Protein AF-A0A935YQ22-F1 (afdb_monomer_lite)

Sequence (287 aa):
MRRDNIDLPTLREDFLRLIIFDSVPTFSPFILELAFERAGTPIRKSYLDIPPDLRVKLREHIKARIRPLTVAAFGRSTSDAEFMIEDMTDKLFSLRNTKEIMPLIDVLRIPPDESIRLMSAWIGITYFEYEYAILQKDMKRFATWLIEFCMPREALRPVERERISSFVSELRMKMRGDWAEMVDIWKRYIESYQAYVHHDDVETFSAFLRGCNSHYWRLAEILGKLEQTLLTWKLFTRNYFNMPLPHFRLMEFYAVLKRLHLSDEDMPAISQNSFDSSLFSPSQARA

Foldseek 3Di:
DDPPPPPPVVVVLVVLLVVLVVLALDLQLLLSVLSCLLVVHDDDCVSNPDDPVRVVVLLVLVLVLCLLLQCQLPDVDDPCSVVSSVQLSVCLSNVNDLVSCVSSCVLLVHDSVCVNVLSSLVSLLSSLVVVCVVLVVLLVVVVVLCVQQLDAPDDDDPVVVVVSVVLSVVLVVLLVVLVVVLVVLVCQQVVLSCCCSPVVCSPSNSVNSVCSNVSSNSSSLSVVLSVVLSVLVCVLCVVPPSHHHHPVSSVVSSVVSCVSRPPPVPDPPPPPPPPPPPVPDPDPDDD

Secondary structure (DSSP, 8-state):
-------HHHHHHHHHHHHHHHT-S---HHHHHHHHHHTT----GGG----HHHHHHHHHHHHHHHHHHHHHHH-S--TTHHHHHHHHHHHHHH---HHHHHHHHHHTT--TTTHHHHHHHHHHHHHHHHHHHHHHHHHHHHHHHHHHS-S-SSPPPHHHHHHHHHHHHHHHHHHHHHHHHHHHHHHHHHHHHHHHHHH--HHHHHHHHHHHHHHHHHHHHHHHHHHHHHHHHHHHHTTSTT-PPPHHHHHHHHHHHHHHHS-GGG-----STT--GGGG-------

Structure (mmCIF, N/CA/C/O backbone):
data_AF-A0A935YQ22-F1
#
_entry.id   AF-A0A935YQ22-F1
#
loop_
_atom_site.group_PDB
_atom_site.id
_atom_site.type_symbol
_atom_site.label_atom_id
_atom_site.label_alt_id
_atom_site.label_comp_id
_atom_site.label_asym_id
_atom_site.label_entity_id
_atom_site.label_seq_id
_atom_site.pdbx_PDB_ins_code
_atom_site.Cartn_x
_atom_site.Cartn_y
_atom_site.Cartn_z
_atom_site.occupancy
_atom_site.B_iso_or_equiv
_atom_site.auth_seq_id
_atom_site.auth_comp_id
_atom_site.auth_asym_id
_atom_site.auth_atom_id
_atom_site.pdbx_PDB_model_num
ATOM 1 N N . MET A 1 1 ? 2.843 -48.757 2.485 1.00 47.53 1 MET A N 1
ATOM 2 C CA . MET A 1 1 ? 2.227 -47.417 2.385 1.00 47.53 1 MET A CA 1
ATOM 3 C C . MET A 1 1 ? 1.806 -46.984 3.780 1.00 47.53 1 MET A C 1
ATOM 5 O O . MET A 1 1 ? 0.811 -47.494 4.278 1.00 47.53 1 MET A O 1
ATOM 9 N N . ARG A 1 2 ? 2.596 -46.137 4.453 1.00 48.84 2 ARG A N 1
ATOM 10 C CA . ARG A 1 2 ? 2.152 -45.502 5.700 1.00 48.84 2 ARG A CA 1
ATOM 11 C C . ARG A 1 2 ? 1.071 -44.493 5.321 1.00 48.84 2 ARG A C 1
ATOM 13 O O . ARG A 1 2 ? 1.337 -43.586 4.544 1.00 48.84 2 ARG A O 1
ATOM 20 N N . ARG A 1 3 ? -0.157 -44.704 5.796 1.00 53.47 3 ARG A N 1
ATOM 21 C CA . ARG A 1 3 ? -1.126 -43.616 5.914 1.00 53.47 3 ARG A CA 1
ATOM 22 C C . ARG A 1 3 ? -0.623 -42.782 7.078 1.00 53.47 3 ARG A C 1
ATOM 24 O O . ARG A 1 3 ? -0.796 -43.186 8.225 1.00 53.47 3 ARG A O 1
ATOM 31 N N . ASP A 1 4 ? 0.097 -41.713 6.770 1.00 64.38 4 ASP A N 1
ATOM 32 C CA . ASP A 1 4 ? 0.477 -40.741 7.781 1.00 64.38 4 ASP A CA 1
ATOM 33 C C . ASP A 1 4 ? -0.818 -40.197 8.386 1.00 64.38 4 ASP A C 1
ATOM 35 O O . ASP A 1 4 ? -1.716 -39.725 7.687 1.00 64.38 4 ASP A O 1
ATOM 39 N N . ASN A 1 5 ? -0.960 -40.415 9.689 1.00 73.25 5 ASN A N 1
ATOM 40 C CA . ASN A 1 5 ? -2.116 -40.011 10.464 1.00 73.25 5 ASN A CA 1
ATOM 41 C C . ASN A 1 5 ? -2.078 -38.478 10.511 1.00 73.25 5 ASN A C 1
ATOM 43 O O . ASN A 1 5 ? -1.238 -37.913 11.207 1.00 73.25 5 ASN A O 1
ATOM 47 N N . ILE A 1 6 ? -2.896 -37.814 9.691 1.00 76.88 6 ILE A N 1
ATOM 48 C CA . ILE A 1 6 ? -2.943 -36.350 9.630 1.00 76.88 6 ILE A CA 1
ATOM 49 C C . ILE A 1 6 ? -3.362 -35.838 11.009 1.00 76.88 6 ILE A C 1
ATOM 51 O O . ILE A 1 6 ? -4.449 -36.163 11.491 1.00 76.88 6 ILE A O 1
ATOM 55 N N . ASP A 1 7 ? -2.502 -35.038 11.636 1.00 86.50 7 ASP A N 1
ATOM 56 C CA . ASP A 1 7 ? -2.792 -34.368 12.901 1.00 86.50 7 ASP A CA 1
ATOM 57 C C . ASP A 1 7 ? -3.828 -33.257 12.660 1.00 86.50 7 ASP A C 1
ATOM 59 O O . ASP A 1 7 ? -3.509 -32.135 12.260 1.00 86.50 7 ASP A O 1
ATOM 63 N N . LEU A 1 8 ? -5.106 -33.609 12.824 1.00 86.56 8 LEU A N 1
ATOM 64 C CA . LEU A 1 8 ? -6.243 -32.714 12.602 1.00 86.56 8 LEU A CA 1
ATOM 65 C C . LEU A 1 8 ? -6.164 -31.416 13.437 1.00 86.56 8 LEU A C 1
ATOM 67 O O . LEU A 1 8 ? -6.493 -30.360 12.889 1.00 86.56 8 LEU A O 1
ATOM 71 N N . PRO A 1 9 ? -5.739 -31.442 14.717 1.00 88.31 9 PRO A N 1
ATOM 72 C CA . PRO A 1 9 ? -5.398 -30.237 15.472 1.00 88.31 9 PRO A CA 1
ATOM 73 C C . PRO A 1 9 ? -4.392 -29.311 14.779 1.00 88.31 9 PRO A C 1
ATOM 75 O O . PRO A 1 9 ? -4.699 -28.133 14.594 1.00 88.31 9 PRO A O 1
ATOM 78 N N . THR A 1 10 ? -3.231 -29.820 14.349 1.00 87.69 10 THR A N 1
ATOM 79 C CA . THR A 1 10 ? -2.221 -28.996 13.654 1.00 87.69 10 THR A CA 1
ATOM 80 C C . THR A 1 10 ? -2.768 -28.432 12.347 1.00 87.69 10 THR A C 1
ATOM 82 O O . THR A 1 10 ? -2.631 -27.241 12.080 1.00 87.69 10 THR A O 1
ATOM 85 N N . LEU A 1 11 ? -3.472 -29.258 11.569 1.00 90.62 11 LEU A N 1
ATOM 86 C CA . LEU A 1 11 ? -4.086 -28.822 10.319 1.00 90.62 11 LEU A CA 1
ATOM 87 C C . LEU A 1 11 ? -5.091 -27.681 10.547 1.00 90.62 11 LEU A C 1
ATOM 89 O O . LEU A 1 11 ? -5.130 -26.726 9.774 1.00 90.62 11 LEU A O 1
ATOM 93 N N . ARG A 1 12 ? -5.890 -27.749 11.620 1.00 89.31 12 ARG A N 1
ATOM 94 C CA . ARG A 1 12 ? -6.823 -26.676 11.992 1.00 89.31 12 ARG A CA 1
ATOM 95 C C . ARG A 1 12 ? -6.089 -25.375 12.315 1.00 89.31 12 ARG A C 1
ATOM 97 O O . ARG A 1 12 ? -6.547 -24.320 11.884 1.00 89.31 12 ARG A O 1
ATOM 104 N N . GLU A 1 13 ? -4.984 -25.431 13.056 1.00 89.38 13 GLU A N 1
ATOM 105 C CA . GLU A 1 13 ? -4.177 -24.235 13.325 1.00 89.38 13 GLU A CA 1
ATOM 106 C C . GLU A 1 13 ? -3.620 -23.618 12.042 1.00 89.38 13 GLU A C 1
ATOM 108 O O . GLU A 1 13 ? -3.681 -22.401 11.868 1.00 89.38 13 GLU A O 1
ATOM 113 N N . ASP A 1 14 ? -3.112 -24.441 11.126 1.00 90.25 14 ASP A N 1
ATOM 114 C CA . ASP A 1 14 ? -2.561 -23.955 9.863 1.00 90.25 14 ASP A CA 1
ATOM 115 C C . ASP A 1 14 ? -3.640 -23.320 8.983 1.00 90.25 14 ASP A C 1
ATOM 117 O O . ASP A 1 14 ? -3.424 -22.238 8.436 1.00 90.25 14 ASP A O 1
ATOM 121 N N . PHE A 1 15 ? -4.838 -23.908 8.928 1.00 93.12 15 PHE A N 1
ATOM 122 C CA . PHE A 1 15 ? -5.979 -23.287 8.253 1.00 93.12 15 PHE A CA 1
ATOM 123 C C . PHE A 1 15 ? -6.354 -21.930 8.857 1.00 93.12 15 PHE A C 1
ATOM 125 O O . PHE A 1 15 ? -6.614 -20.993 8.106 1.00 93.12 15 PHE A O 1
ATOM 132 N N . LEU A 1 16 ? -6.347 -21.787 10.186 1.00 92.06 16 LEU A N 1
ATOM 133 C CA . LEU A 1 16 ? -6.614 -20.494 10.827 1.00 92.06 16 LEU A CA 1
ATOM 134 C C . LEU A 1 16 ? -5.572 -19.440 10.430 1.00 92.06 16 LEU A C 1
ATOM 136 O O . LEU A 1 16 ? -5.937 -18.306 10.129 1.00 92.06 16 LEU A O 1
ATOM 140 N N . ARG A 1 17 ? -4.288 -19.811 10.359 1.00 93.38 17 ARG A N 1
ATOM 141 C CA . ARG A 1 17 ? -3.223 -18.905 9.896 1.00 93.38 17 ARG A CA 1
ATOM 142 C C . ARG A 1 17 ? -3.420 -18.499 8.437 1.00 93.38 17 ARG A C 1
ATOM 144 O O . ARG A 1 17 ? -3.267 -17.324 8.119 1.00 93.38 17 ARG A O 1
ATOM 151 N N . LEU A 1 18 ? -3.794 -19.439 7.566 1.00 94.00 18 LEU A N 1
ATOM 152 C CA . LEU A 1 18 ? -4.090 -19.153 6.159 1.00 94.00 18 LEU A CA 1
ATOM 153 C C . LEU A 1 18 ? -5.270 -18.187 6.002 1.00 94.00 18 LEU A C 1
ATOM 155 O O . LEU A 1 18 ? -5.188 -17.281 5.183 1.00 94.00 18 LEU A O 1
ATOM 159 N N . ILE A 1 19 ? -6.314 -18.317 6.824 1.00 94.50 19 ILE A N 1
ATOM 160 C CA . ILE A 1 19 ? -7.440 -17.370 6.837 1.00 94.50 19 ILE A CA 1
ATOM 161 C C . ILE A 1 19 ? -6.974 -15.966 7.251 1.00 94.50 19 ILE A C 1
ATOM 163 O O . ILE A 1 19 ? -7.395 -14.980 6.652 1.00 94.50 19 ILE A O 1
ATOM 167 N N . ILE A 1 20 ? -6.082 -15.851 8.242 1.00 93.62 20 ILE A N 1
ATOM 168 C CA . ILE A 1 20 ? -5.521 -14.548 8.640 1.00 93.62 20 ILE A CA 1
ATOM 169 C C . ILE A 1 20 ? -4.713 -13.942 7.487 1.00 93.62 20 ILE A C 1
ATOM 171 O O . ILE A 1 20 ? -4.871 -12.759 7.189 1.00 93.62 20 ILE A O 1
ATOM 175 N N . PHE A 1 21 ? -3.887 -14.743 6.812 1.00 93.81 21 PHE A N 1
ATOM 176 C CA . PHE A 1 21 ? -3.119 -14.293 5.652 1.00 93.81 21 PHE A CA 1
ATOM 177 C C . PHE A 1 21 ? -4.009 -13.834 4.491 1.00 93.81 21 PHE A C 1
ATOM 179 O O . PHE A 1 21 ? -3.710 -12.815 3.883 1.00 93.81 21 PHE A O 1
ATOM 186 N N . ASP A 1 22 ? -5.110 -14.536 4.223 1.00 93.81 22 ASP A N 1
ATOM 187 C CA . ASP A 1 22 ? -6.084 -14.168 3.186 1.00 93.81 22 ASP A CA 1
ATOM 188 C C . ASP A 1 22 ? -6.885 -12.903 3.551 1.00 93.81 22 ASP A C 1
ATOM 190 O O . ASP A 1 22 ? -7.387 -12.195 2.684 1.00 93.81 22 ASP A O 1
ATOM 194 N N . SER A 1 23 ? -6.975 -12.568 4.843 1.00 91.12 23 SER A N 1
ATOM 195 C CA . SER A 1 23 ? -7.720 -11.396 5.321 1.00 91.12 23 SER A CA 1
ATOM 196 C C . SER A 1 23 ? -6.977 -10.063 5.193 1.00 91.12 23 SER A C 1
ATOM 198 O O . SER A 1 23 ? -7.581 -9.007 5.406 1.00 91.12 23 SER A O 1
ATOM 200 N N . VAL A 1 24 ? -5.680 -10.088 4.871 1.00 93.81 24 VAL A N 1
ATOM 201 C CA . VAL A 1 24 ? -4.850 -8.886 4.747 1.00 93.81 24 VAL A CA 1
ATOM 202 C C . VAL A 1 24 ? -4.437 -8.650 3.298 1.00 93.81 24 VAL A C 1
ATOM 204 O O . VAL A 1 24 ? -4.121 -9.593 2.578 1.00 93.81 24 VAL A O 1
ATOM 207 N N . PRO A 1 25 ? -4.358 -7.387 2.854 1.00 94.00 25 PRO A N 1
ATOM 208 C CA . PRO A 1 25 ? -4.029 -7.087 1.469 1.00 94.00 25 PRO A CA 1
ATOM 209 C C . PRO A 1 25 ? -2.516 -7.035 1.206 1.00 94.00 25 PRO A C 1
ATOM 211 O O . PRO A 1 25 ? -2.081 -6.879 0.069 1.00 94.00 25 PRO A O 1
ATOM 214 N N . THR A 1 26 ? -1.699 -7.126 2.258 1.00 92.25 26 THR A N 1
ATOM 215 C CA . THR A 1 26 ? -0.237 -7.109 2.184 1.00 92.25 26 THR A CA 1
ATOM 216 C C . THR A 1 26 ? 0.365 -7.970 3.288 1.00 92.25 26 THR A C 1
ATOM 218 O O . THR A 1 26 ? -0.181 -8.070 4.387 1.00 92.25 26 THR A O 1
ATOM 221 N N . PHE A 1 27 ? 1.543 -8.528 3.012 1.00 91.00 27 PHE A N 1
ATOM 222 C CA . PHE A 1 27 ? 2.376 -9.227 3.989 1.00 91.00 27 PHE A CA 1
ATOM 223 C C . PHE A 1 27 ? 3.362 -8.293 4.702 1.00 91.00 27 PHE A C 1
ATOM 225 O O . PHE A 1 27 ? 4.384 -8.755 5.211 1.00 91.00 27 PHE A O 1
ATOM 232 N N . SER A 1 28 ? 3.082 -6.983 4.742 1.00 89.69 28 SER A N 1
ATOM 233 C CA . SER A 1 28 ? 3.846 -6.068 5.590 1.00 89.69 28 SER A CA 1
ATOM 234 C C . SER A 1 28 ? 3.883 -6.612 7.028 1.00 89.69 28 SER A C 1
ATOM 236 O O . SER A 1 28 ? 2.822 -6.928 7.584 1.00 89.69 28 SER A O 1
ATOM 238 N N . PRO A 1 29 ? 5.072 -6.683 7.657 1.00 90.94 29 PRO A N 1
ATOM 239 C CA . PRO A 1 29 ? 5.225 -7.119 9.039 1.00 90.94 29 PRO A CA 1
ATOM 240 C C . PRO A 1 29 ? 4.245 -6.445 10.006 1.00 90.94 29 PRO A C 1
ATOM 242 O O . PRO A 1 29 ? 3.686 -7.104 10.874 1.00 90.94 29 PRO A O 1
ATOM 245 N N . PHE A 1 30 ? 3.989 -5.145 9.839 1.00 89.88 30 PHE A N 1
ATOM 246 C CA . PHE A 1 30 ? 3.123 -4.394 10.747 1.00 89.88 30 PHE A CA 1
ATOM 247 C C . PHE A 1 30 ? 1.652 -4.796 10.598 1.00 89.88 30 PHE A C 1
ATOM 249 O O . PHE A 1 30 ? 0.963 -5.044 11.584 1.00 89.88 30 PHE A O 1
ATOM 256 N N . ILE A 1 31 ? 1.175 -4.915 9.357 1.00 92.12 31 ILE A N 1
ATOM 257 C CA . ILE A 1 31 ? -0.202 -5.334 9.068 1.00 92.12 31 ILE A CA 1
ATOM 258 C C . ILE A 1 31 ? -0.442 -6.773 9.533 1.00 92.12 31 ILE A C 1
ATOM 260 O O . ILE A 1 31 ? -1.487 -7.063 10.118 1.00 92.12 31 ILE A O 1
ATOM 264 N N . LEU A 1 32 ? 0.537 -7.659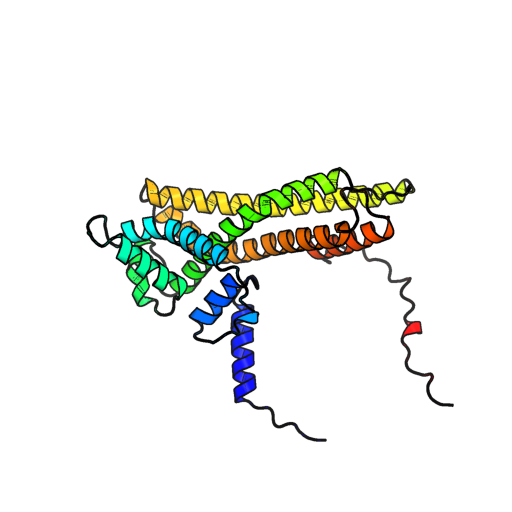 9.327 1.00 92.88 32 LEU A N 1
ATOM 265 C CA . LEU A 1 32 ? 0.475 -9.029 9.824 1.00 92.88 32 LEU A CA 1
ATOM 266 C C . LEU A 1 32 ? 0.438 -9.083 11.347 1.00 92.88 32 LEU A C 1
ATOM 268 O O . LEU A 1 32 ? -0.394 -9.794 11.900 1.00 92.88 32 LEU A O 1
ATOM 272 N N . GLU A 1 33 ? 1.288 -8.320 12.034 1.00 91.00 33 GLU A N 1
ATOM 273 C CA . GLU A 1 33 ? 1.267 -8.242 13.496 1.00 91.00 33 GLU A CA 1
ATOM 274 C C . GLU A 1 33 ? -0.128 -7.871 14.012 1.00 91.00 33 GLU A C 1
ATOM 276 O O . GLU A 1 33 ? -0.681 -8.599 14.836 1.00 91.00 33 GLU A O 1
ATOM 281 N N . LEU A 1 34 ? -0.740 -6.823 13.449 1.00 89.69 34 LEU A N 1
ATOM 282 C CA . LEU A 1 34 ? -2.092 -6.396 13.816 1.00 89.69 34 LEU A CA 1
ATOM 283 C C . LEU A 1 34 ? -3.145 -7.478 13.542 1.00 89.69 34 LEU A C 1
ATOM 285 O O . LEU A 1 34 ? -4.014 -7.725 14.376 1.00 89.69 34 LEU A O 1
ATOM 289 N N . ALA A 1 35 ? -3.093 -8.134 12.382 1.00 92.06 35 ALA A N 1
ATOM 290 C CA . ALA A 1 35 ? -4.064 -9.164 12.017 1.00 92.06 35 ALA A CA 1
ATOM 291 C C . ALA A 1 35 ? -3.983 -10.392 12.941 1.00 92.06 35 ALA A C 1
ATOM 293 O O . ALA A 1 35 ? -5.009 -10.892 13.408 1.00 92.06 35 ALA A O 1
ATOM 294 N N . PHE A 1 36 ? -2.769 -10.840 13.269 1.00 92.38 36 PHE A N 1
ATOM 295 C CA . PHE A 1 36 ? -2.547 -11.944 14.203 1.00 92.38 36 PHE A CA 1
ATOM 296 C C . PHE A 1 36 ? -2.915 -11.569 15.645 1.00 92.38 36 PHE A C 1
ATOM 298 O O . PHE A 1 36 ? -3.525 -12.375 16.354 1.00 92.38 36 PHE A O 1
ATOM 305 N N . GLU A 1 37 ? -2.616 -10.339 16.072 1.00 89.56 37 GLU A N 1
ATOM 306 C CA . GLU A 1 37 ? -2.987 -9.833 17.396 1.00 89.56 37 GLU A CA 1
ATOM 307 C C . GLU A 1 37 ? -4.508 -9.797 17.597 1.00 89.56 37 GLU A C 1
ATOM 309 O O . GLU A 1 37 ? -4.993 -10.228 18.653 1.00 89.56 37 GLU A O 1
ATOM 314 N N . ARG A 1 38 ? -5.248 -9.350 16.573 1.00 88.75 38 ARG A N 1
ATOM 315 C CA . ARG A 1 38 ? -6.721 -9.337 16.524 1.00 88.75 38 ARG A CA 1
ATOM 316 C C . ARG A 1 38 ? -7.310 -10.739 16.558 1.00 88.75 38 ARG A C 1
ATOM 318 O O . ARG A 1 38 ? -8.261 -10.990 17.290 1.00 88.75 38 ARG A O 1
ATOM 325 N N . ALA A 1 39 ? -6.712 -11.664 15.810 1.00 89.31 39 ALA A N 1
ATOM 326 C CA . ALA A 1 39 ? -7.116 -13.066 15.789 1.00 89.31 39 ALA A CA 1
ATOM 327 C C . ALA A 1 39 ? -6.722 -13.836 17.066 1.00 89.31 39 ALA A C 1
ATOM 329 O O . ALA A 1 39 ? -7.006 -15.029 17.172 1.00 89.31 39 ALA A O 1
ATOM 330 N N . GLY A 1 40 ? -6.019 -13.201 18.014 1.00 89.44 40 GLY A N 1
ATOM 331 C CA . GLY A 1 40 ? -5.534 -13.848 19.236 1.00 89.44 40 GLY A CA 1
ATOM 332 C C . GLY A 1 40 ? -4.558 -14.999 18.970 1.00 89.44 40 GLY A C 1
ATOM 333 O O . GLY A 1 40 ? -4.375 -15.862 19.826 1.00 89.44 40 GLY A O 1
ATOM 334 N N . THR A 1 41 ? -3.946 -15.032 17.783 1.00 90.50 41 THR A N 1
ATOM 335 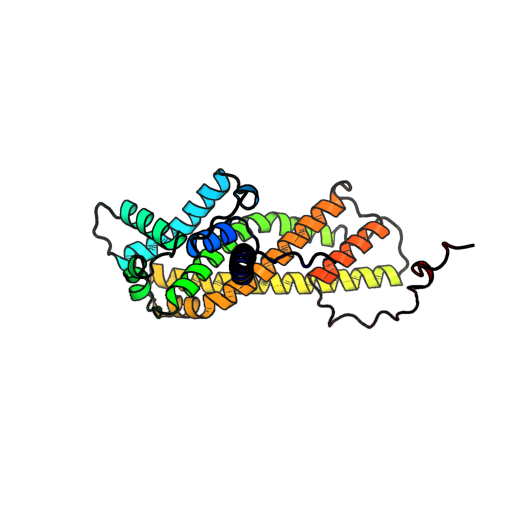C CA . THR A 1 41 ? -3.089 -16.129 17.330 1.00 90.50 41 THR A CA 1
ATOM 336 C C . THR A 1 41 ? -1.628 -15.684 17.378 1.00 90.50 41 THR A C 1
ATOM 338 O O . THR A 1 41 ? -1.290 -14.646 16.812 1.00 90.50 41 THR A O 1
ATOM 341 N N . PRO A 1 42 ? -0.719 -16.436 18.022 1.00 88.06 42 PRO A N 1
ATOM 342 C CA . PRO A 1 42 ? 0.687 -16.061 18.060 1.00 88.06 42 PRO A CA 1
ATOM 343 C C . PRO A 1 42 ? 1.344 -16.250 16.685 1.00 88.06 42 PRO A C 1
ATOM 345 O O . PRO A 1 42 ? 1.197 -17.292 16.044 1.00 88.06 42 PRO A O 1
ATOM 348 N N . ILE A 1 43 ? 2.139 -15.265 16.270 1.00 89.81 43 ILE A N 1
ATOM 349 C CA . ILE A 1 43 ? 3.023 -15.333 15.101 1.00 89.81 43 ILE A CA 1
ATOM 350 C C . ILE A 1 43 ? 4.483 -15.296 15.555 1.00 89.81 43 ILE A C 1
ATOM 352 O O . ILE A 1 43 ? 4.840 -14.658 16.550 1.00 89.81 43 ILE A O 1
ATOM 356 N N . ARG A 1 44 ? 5.361 -16.009 14.843 1.00 87.31 44 ARG A N 1
ATOM 357 C CA . ARG A 1 44 ? 6.795 -15.976 15.146 1.00 87.31 44 ARG A CA 1
ATOM 358 C C . ARG A 1 44 ? 7.352 -14.586 14.845 1.00 87.31 44 ARG A C 1
ATOM 360 O O . ARG A 1 44 ? 7.228 -14.102 13.725 1.00 87.31 44 ARG A O 1
ATOM 367 N N . LYS A 1 45 ? 8.054 -14.000 15.820 1.00 85.50 45 LYS A N 1
ATOM 368 C CA . LYS A 1 45 ? 8.661 -12.659 15.717 1.00 85.50 45 LYS A CA 1
ATOM 369 C C . LYS A 1 45 ? 9.629 -12.501 14.541 1.00 85.50 45 LYS A C 1
ATOM 371 O O . LYS A 1 45 ? 9.800 -11.395 14.059 1.00 85.50 45 LYS A O 1
ATOM 376 N N . SER A 1 46 ? 10.218 -13.593 14.049 1.00 86.31 46 SER A N 1
ATOM 377 C CA . SER A 1 46 ? 11.077 -13.581 12.859 1.00 86.31 46 SER A CA 1
ATOM 378 C C . SER A 1 46 ? 10.359 -13.124 11.584 1.00 86.31 46 SER A C 1
ATOM 380 O O . SER A 1 46 ? 11.018 -12.653 10.669 1.00 86.31 46 SER A O 1
ATOM 382 N N . TYR A 1 47 ? 9.030 -13.268 11.509 1.00 80.62 47 TYR A N 1
ATOM 383 C CA . TYR A 1 47 ? 8.224 -12.742 10.399 1.00 80.62 47 TYR A CA 1
ATOM 384 C C . TYR A 1 47 ? 7.841 -11.268 10.587 1.00 80.62 47 TYR A C 1
ATOM 386 O O . TYR A 1 47 ? 7.322 -10.652 9.664 1.00 80.62 47 TYR A O 1
ATOM 394 N N . LEU A 1 48 ? 8.081 -10.713 11.778 1.00 85.00 48 LEU A N 1
ATOM 395 C CA . LEU A 1 48 ? 7.672 -9.372 12.183 1.00 85.00 48 LEU A CA 1
ATOM 396 C C . LEU A 1 48 ? 8.868 -8.424 12.345 1.00 85.00 48 LEU A C 1
ATOM 398 O O . LEU A 1 48 ? 8.836 -7.532 13.194 1.00 85.00 48 LEU A O 1
ATOM 402 N N . ASP A 1 49 ? 9.948 -8.652 11.594 1.00 83.81 49 ASP A N 1
ATOM 403 C CA . ASP A 1 49 ? 11.186 -7.890 11.748 1.00 83.81 49 ASP A CA 1
ATOM 404 C C . ASP A 1 49 ? 11.000 -6.444 11.257 1.00 83.81 49 ASP A C 1
ATOM 406 O O . ASP A 1 49 ? 11.168 -6.115 10.083 1.00 83.81 49 ASP A O 1
ATOM 410 N N . ILE A 1 50 ? 10.565 -5.587 12.179 1.00 80.50 50 ILE A N 1
ATOM 411 C CA . ILE A 1 50 ? 10.383 -4.150 12.003 1.00 80.50 50 ILE A CA 1
ATOM 412 C C . ILE A 1 50 ? 11.431 -3.471 12.881 1.00 80.50 50 ILE A C 1
ATOM 414 O O . ILE A 1 50 ? 11.434 -3.712 14.096 1.00 80.50 50 ILE A O 1
ATOM 418 N N . PRO A 1 51 ? 12.268 -2.578 12.325 1.00 83.12 51 PRO A N 1
ATOM 419 C CA . PRO A 1 51 ? 13.182 -1.775 13.121 1.00 83.12 51 PRO A CA 1
ATOM 420 C C . PRO A 1 51 ? 12.445 -1.085 14.288 1.00 83.12 51 PRO A C 1
ATOM 422 O O . PRO A 1 51 ? 11.391 -0.478 14.068 1.00 83.12 51 PRO A O 1
ATOM 425 N N . PRO A 1 52 ? 12.953 -1.153 15.535 1.00 82.56 52 PRO A N 1
ATOM 426 C CA . PRO A 1 52 ? 12.257 -0.585 16.691 1.00 82.56 52 PRO A CA 1
ATOM 427 C C . PRO A 1 52 ? 11.925 0.906 16.540 1.00 82.56 52 PRO A C 1
ATOM 429 O O . PRO A 1 52 ? 10.871 1.357 16.983 1.00 82.56 52 PRO A O 1
ATOM 432 N N . ASP A 1 53 ? 12.790 1.672 15.872 1.00 84.12 53 ASP A N 1
ATOM 433 C CA . ASP A 1 53 ? 12.573 3.093 15.603 1.00 84.12 53 ASP A CA 1
ATOM 434 C C . ASP A 1 53 ? 11.423 3.331 14.611 1.00 84.12 53 ASP A C 1
ATOM 436 O O . ASP A 1 53 ? 10.650 4.277 14.774 1.00 84.12 53 ASP A O 1
ATOM 440 N N . LEU A 1 54 ? 11.282 2.459 13.608 1.00 81.88 54 LEU A N 1
ATOM 441 C CA . LEU A 1 54 ? 10.182 2.487 12.649 1.00 81.88 54 LEU A CA 1
ATOM 442 C C . LEU A 1 54 ? 8.851 2.217 13.353 1.00 81.88 54 LEU A C 1
ATOM 444 O O . LEU A 1 54 ? 7.881 2.935 13.127 1.00 81.88 54 LEU A O 1
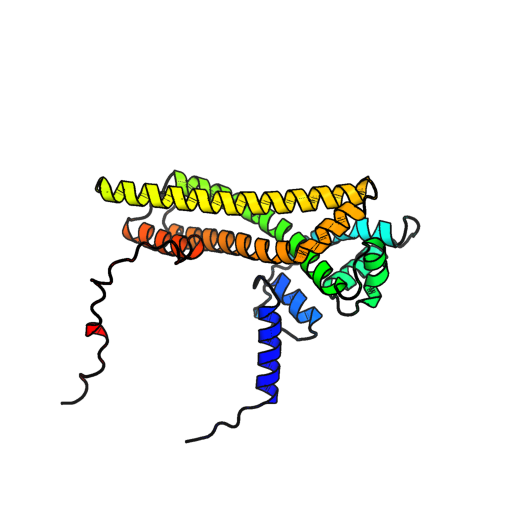ATOM 448 N N . ARG A 1 55 ? 8.827 1.245 14.272 1.00 83.56 55 ARG A N 1
ATOM 449 C CA . ARG A 1 55 ? 7.641 0.910 15.073 1.00 83.56 55 ARG A CA 1
ATOM 450 C C . ARG A 1 55 ? 7.161 2.097 15.915 1.00 83.56 55 ARG A C 1
ATOM 452 O O . ARG A 1 55 ? 5.967 2.387 15.925 1.00 83.56 55 ARG A O 1
ATOM 459 N N . VAL A 1 56 ? 8.078 2.810 16.572 1.00 87.69 56 VAL A N 1
ATOM 460 C CA . VAL A 1 56 ? 7.745 4.022 17.345 1.00 87.69 56 VAL A CA 1
ATOM 461 C C . VAL A 1 56 ? 7.182 5.113 16.432 1.00 87.69 56 VAL A C 1
ATOM 463 O O . VAL A 1 56 ? 6.117 5.653 16.714 1.00 87.69 56 VAL A O 1
ATOM 466 N N . LYS A 1 57 ? 7.842 5.399 15.301 1.00 88.69 57 LYS A N 1
ATOM 467 C CA . LYS A 1 57 ? 7.382 6.420 14.338 1.00 88.69 57 LYS A CA 1
ATOM 468 C C . LYS A 1 57 ? 5.989 6.112 13.784 1.00 88.69 57 LYS A C 1
ATOM 470 O O . LYS A 1 57 ? 5.172 7.020 13.666 1.00 88.69 57 LYS A O 1
ATOM 475 N N . LEU A 1 58 ? 5.721 4.847 13.463 1.00 85.12 58 LEU A N 1
ATOM 476 C CA . LEU A 1 58 ? 4.419 4.384 12.983 1.00 85.12 58 LEU A CA 1
ATOM 477 C C . LEU A 1 58 ? 3.324 4.580 14.027 1.00 85.12 58 LEU A C 1
ATOM 479 O O . LEU A 1 58 ? 2.257 5.109 13.716 1.00 85.12 58 LEU A O 1
ATOM 483 N N . ARG A 1 59 ? 3.602 4.191 15.275 1.00 87.06 59 ARG A N 1
ATOM 484 C CA . ARG A 1 59 ? 2.654 4.357 16.375 1.00 87.06 59 ARG A CA 1
ATOM 485 C C . ARG A 1 59 ? 2.337 5.829 16.619 1.00 87.06 59 ARG A C 1
ATOM 487 O O . ARG A 1 59 ? 1.164 6.176 16.693 1.00 87.06 59 ARG A O 1
ATOM 494 N N . GLU A 1 60 ? 3.349 6.694 16.646 1.00 90.56 60 GLU A N 1
ATOM 495 C CA . GLU A 1 60 ? 3.155 8.144 16.776 1.00 90.56 60 GLU A CA 1
ATOM 496 C C . GLU A 1 60 ? 2.358 8.735 15.605 1.00 90.56 60 GLU A C 1
ATOM 498 O O . GLU A 1 60 ? 1.477 9.571 15.809 1.00 90.56 60 GLU A O 1
ATOM 503 N N . HIS A 1 61 ? 2.609 8.268 14.378 1.00 89.81 61 HIS A N 1
ATOM 504 C CA . HIS A 1 61 ? 1.864 8.711 13.201 1.00 89.81 61 HIS A CA 1
ATOM 505 C C . HIS A 1 61 ? 0.370 8.368 13.306 1.00 89.81 61 HIS A C 1
ATOM 507 O O . HIS A 1 61 ? -0.481 9.235 13.105 1.00 89.81 61 HIS A O 1
ATOM 513 N N . ILE A 1 62 ? 0.041 7.132 13.688 1.00 86.88 62 ILE A N 1
ATOM 514 C CA . ILE A 1 62 ? -1.351 6.698 13.859 1.00 86.88 62 ILE A CA 1
ATOM 515 C C . ILE A 1 62 ? -1.994 7.402 15.064 1.00 86.88 62 ILE A C 1
ATOM 517 O O . ILE A 1 62 ? -3.115 7.899 14.959 1.00 86.88 62 ILE A O 1
ATOM 521 N N . LYS A 1 63 ? -1.274 7.543 16.184 1.00 89.88 63 LYS A N 1
ATOM 522 C CA . LYS A 1 63 ? -1.731 8.285 17.369 1.00 89.88 63 LYS A CA 1
ATOM 523 C C . LYS A 1 63 ? -2.098 9.733 17.028 1.00 89.88 63 LYS A C 1
ATOM 525 O O . LYS A 1 63 ? -3.125 10.237 17.487 1.00 89.88 63 LYS A O 1
ATOM 530 N N . ALA A 1 64 ? -1.314 10.396 16.175 1.00 90.69 64 ALA A N 1
ATOM 531 C CA . ALA A 1 64 ? -1.617 11.744 15.698 1.00 90.69 64 ALA A CA 1
ATOM 532 C C . ALA A 1 64 ? -2.934 11.820 14.899 1.00 90.69 64 ALA A C 1
ATOM 534 O O . ALA A 1 64 ? -3.622 12.840 14.966 1.00 90.69 64 ALA A O 1
ATOM 535 N N . ARG A 1 65 ? -3.315 10.746 14.189 1.00 89.56 65 ARG A N 1
ATOM 536 C CA . ARG A 1 65 ? -4.610 10.633 13.489 1.00 89.56 65 ARG A CA 1
ATOM 537 C C . ARG A 1 65 ? -5.770 10.259 14.411 1.00 89.56 65 ARG A C 1
ATOM 539 O O . ARG A 1 65 ? -6.899 10.662 14.167 1.00 89.56 65 ARG A O 1
ATOM 546 N N . ILE A 1 66 ? -5.513 9.508 15.476 1.00 87.06 66 ILE A N 1
ATOM 547 C CA . ILE A 1 66 ? -6.542 9.108 16.447 1.00 87.06 66 ILE A CA 1
ATOM 548 C C . ILE A 1 66 ? -6.915 10.275 17.364 1.00 87.06 66 ILE A C 1
ATOM 550 O O . ILE A 1 66 ? -8.088 10.460 17.679 1.00 87.06 66 ILE A O 1
ATOM 554 N N . ARG A 1 67 ? -5.934 11.094 17.763 1.00 89.38 67 ARG A N 1
ATOM 555 C CA . ARG A 1 67 ? -6.106 12.180 18.740 1.00 89.38 67 ARG A CA 1
ATOM 556 C C . ARG A 1 67 ? -7.333 13.069 18.476 1.00 89.38 67 ARG A C 1
ATOM 558 O O . ARG A 1 67 ? -8.115 13.233 19.411 1.00 89.38 67 ARG A O 1
ATOM 565 N N . PRO A 1 68 ? -7.554 13.632 17.271 1.00 87.56 68 PRO A N 1
ATOM 566 C CA . PRO A 1 68 ? -8.729 14.469 17.024 1.00 87.56 68 PRO A CA 1
ATOM 567 C C . PRO A 1 68 ? -10.051 13.710 17.164 1.00 87.56 68 PRO A C 1
ATOM 569 O O . PRO A 1 68 ? -11.013 14.272 17.681 1.00 87.56 68 PRO A O 1
ATOM 572 N N . LEU A 1 69 ? -10.080 12.430 16.780 1.00 86.19 69 LEU A N 1
ATOM 573 C CA . LEU A 1 69 ? -11.268 11.589 16.915 1.00 86.19 69 LEU A CA 1
ATOM 574 C C . LEU A 1 69 ? -11.578 11.292 18.389 1.00 86.19 69 LEU A C 1
ATOM 576 O O . LEU A 1 69 ? -12.722 11.397 18.820 1.00 86.19 69 LEU A O 1
ATOM 580 N N . THR A 1 70 ? -10.554 10.977 19.188 1.00 84.88 70 THR A N 1
ATOM 581 C CA . THR A 1 70 ? -10.709 10.741 20.632 1.00 84.88 70 THR A CA 1
ATOM 582 C C . THR A 1 70 ? -11.177 12.007 21.349 1.00 84.88 70 THR A C 1
ATOM 584 O O . THR A 1 70 ? -12.090 11.950 22.167 1.00 84.88 70 THR A O 1
ATOM 587 N N . VAL A 1 71 ? -10.607 13.171 21.022 1.00 84.94 71 VAL A N 1
ATOM 588 C CA . VAL A 1 71 ? -11.033 14.453 21.613 1.00 84.94 71 VAL A CA 1
ATOM 589 C C . VAL A 1 71 ? -12.493 14.766 21.277 1.00 84.94 71 VAL A C 1
ATOM 591 O O . VAL A 1 71 ? -13.220 15.270 22.134 1.00 84.94 71 VAL A O 1
ATOM 594 N N . ALA A 1 72 ? -12.936 14.458 20.059 1.00 81.94 72 ALA A N 1
ATOM 595 C CA . ALA A 1 72 ? -14.330 14.621 19.667 1.00 81.94 72 ALA A CA 1
ATOM 596 C C . ALA A 1 72 ? -15.261 13.624 20.381 1.00 81.94 72 ALA A C 1
ATOM 598 O O . ALA A 1 72 ? -16.345 14.011 20.809 1.00 81.94 72 ALA A O 1
ATOM 599 N N . ALA A 1 73 ? -14.827 12.374 20.574 1.00 80.12 73 ALA A N 1
ATOM 600 C CA . ALA A 1 73 ? -15.631 11.336 21.218 1.00 80.12 73 ALA A CA 1
ATOM 601 C C . ALA A 1 73 ? -15.800 11.515 22.737 1.00 80.12 73 ALA A C 1
ATOM 603 O O . ALA A 1 73 ? -16.862 11.206 23.272 1.00 80.12 73 ALA A O 1
ATOM 604 N N . PHE A 1 74 ? -14.778 12.017 23.438 1.00 76.56 74 PHE A N 1
ATOM 605 C CA . PHE A 1 74 ? -14.783 12.130 24.907 1.00 76.56 74 PHE A CA 1
ATOM 606 C C . PHE A 1 74 ? -14.917 13.571 25.430 1.00 76.56 74 PHE A C 1
ATOM 608 O O . PHE A 1 74 ? -15.069 13.779 26.634 1.00 76.56 74 PHE A O 1
ATOM 615 N N . GLY A 1 75 ? -14.914 14.571 24.543 1.00 68.25 75 GLY A N 1
ATOM 616 C CA . GLY A 1 75 ? -15.028 15.986 24.896 1.00 68.25 75 GLY A CA 1
ATOM 617 C C . GLY A 1 75 ? -13.709 16.618 25.368 1.00 68.25 75 GLY A C 1
ATOM 618 O O . GLY A 1 75 ? -12.785 15.955 25.831 1.00 68.25 75 GLY A O 1
ATOM 619 N N . ARG A 1 76 ? -13.605 17.951 25.258 1.00 60.12 76 ARG A N 1
ATOM 620 C CA . ARG A 1 76 ? -12.369 18.741 25.487 1.00 60.12 76 ARG A CA 1
ATOM 621 C C . ARG A 1 76 ? -11.948 18.898 26.966 1.00 60.12 76 ARG A C 1
ATOM 623 O O . ARG A 1 76 ? -11.084 19.721 27.258 1.00 60.12 76 ARG A O 1
ATOM 630 N N . SER A 1 77 ? -12.549 18.160 27.898 1.00 54.81 77 SER A N 1
ATOM 631 C CA . SER A 1 77 ? -12.656 18.577 29.308 1.00 54.81 77 SER A CA 1
ATOM 632 C C . SER A 1 77 ? -12.074 17.586 30.317 1.00 54.81 77 SER A C 1
ATOM 634 O O . SER A 1 77 ? -12.656 17.398 31.384 1.00 54.81 77 SER A O 1
ATOM 636 N N . THR A 1 78 ? -10.945 16.941 30.024 1.00 55.44 78 THR A N 1
ATOM 637 C CA . THR A 1 78 ? -10.291 16.068 31.010 1.00 55.44 78 THR A CA 1
ATOM 638 C C . THR A 1 78 ? -8.802 16.347 31.112 1.00 55.44 78 THR A C 1
ATOM 640 O O . THR A 1 78 ? -8.083 16.304 30.114 1.00 55.44 78 THR A O 1
ATOM 643 N N . SER A 1 79 ? -8.336 16.539 32.346 1.00 62.66 79 SER A N 1
ATOM 644 C CA . SER A 1 79 ? -6.926 16.547 32.761 1.00 62.66 79 SER A CA 1
ATOM 645 C C . SER A 1 79 ? -6.144 15.314 32.268 1.00 62.66 79 SER A C 1
ATOM 647 O O . SER A 1 79 ? -4.923 15.366 32.177 1.00 62.66 79 SER A O 1
ATOM 649 N N . ASP A 1 80 ? -6.861 14.248 31.886 1.00 75.25 80 ASP A N 1
ATOM 650 C CA . ASP A 1 80 ? -6.350 12.947 31.440 1.00 75.25 80 ASP A CA 1
ATOM 651 C C . ASP A 1 80 ? -6.465 12.707 29.920 1.00 75.25 80 ASP A C 1
ATOM 653 O O . ASP A 1 80 ? -6.412 11.566 29.463 1.00 75.25 80 ASP A O 1
ATOM 657 N N . ALA A 1 81 ? -6.625 13.755 29.101 1.00 77.44 81 ALA A N 1
ATOM 658 C CA . ALA A 1 81 ? -6.813 13.598 27.652 1.00 77.44 81 ALA A CA 1
ATOM 659 C C . ALA A 1 81 ? -5.695 12.777 26.978 1.00 77.44 81 ALA A C 1
ATOM 661 O O . ALA A 1 81 ? -5.970 11.964 26.100 1.00 77.44 81 ALA A O 1
ATOM 662 N N . GLU A 1 82 ? -4.439 12.945 27.404 1.00 83.69 82 GLU A N 1
ATOM 663 C CA . GLU A 1 82 ? -3.313 12.191 26.839 1.00 83.69 82 GLU A CA 1
ATOM 664 C C . GLU A 1 82 ? -3.363 10.703 27.204 1.00 83.69 82 GLU A C 1
ATOM 666 O O . GLU A 1 82 ? -3.107 9.857 26.349 1.00 83.69 82 GLU A O 1
ATOM 671 N N . PHE A 1 83 ? -3.749 10.382 28.443 1.00 84.94 83 PHE A N 1
ATOM 672 C CA . PHE A 1 83 ? -3.945 9.001 28.884 1.00 84.94 83 PHE A CA 1
ATOM 673 C C . PHE A 1 83 ? -5.067 8.328 28.084 1.00 84.94 83 PHE A C 1
ATOM 675 O O . PHE A 1 83 ? -4.894 7.212 27.606 1.00 84.94 83 PHE A O 1
ATOM 682 N N . MET A 1 84 ? -6.176 9.037 27.854 1.00 83.62 84 MET A N 1
ATOM 683 C CA . MET A 1 84 ? -7.297 8.535 27.050 1.00 83.62 84 MET A CA 1
ATOM 684 C C . MET A 1 84 ? -6.926 8.324 25.579 1.00 83.62 84 MET A C 1
ATOM 686 O O . MET A 1 84 ? -7.399 7.382 24.949 1.00 83.62 84 MET A O 1
ATOM 690 N N . ILE A 1 85 ? -6.076 9.184 25.011 1.00 86.31 85 ILE A N 1
ATOM 691 C CA . ILE A 1 85 ? -5.577 9.009 23.641 1.00 86.31 85 ILE A CA 1
ATOM 692 C C . ILE A 1 85 ? -4.679 7.779 23.551 1.00 86.31 85 ILE A C 1
ATOM 694 O O . ILE A 1 85 ? -4.810 7.025 22.589 1.00 86.31 85 ILE A O 1
ATOM 698 N N . GLU A 1 86 ? -3.786 7.572 24.519 1.00 87.00 86 GLU A N 1
ATOM 699 C CA . GLU A 1 86 ? -2.917 6.391 24.547 1.00 87.00 86 GLU A CA 1
ATOM 700 C C . GLU A 1 86 ? -3.741 5.106 24.685 1.00 87.00 86 GLU A C 1
ATOM 702 O O . GLU A 1 86 ? -3.618 4.208 23.856 1.00 87.00 86 GLU A O 1
ATOM 707 N N . ASP A 1 87 ? -4.662 5.071 25.649 1.00 87.75 87 ASP A N 1
ATOM 708 C CA . ASP A 1 87 ? -5.564 3.943 25.886 1.00 87.75 87 ASP A CA 1
ATOM 709 C C . ASP A 1 87 ? -6.438 3.638 24.656 1.00 87.75 87 ASP A C 1
ATOM 711 O O . ASP A 1 87 ? -6.522 2.493 24.211 1.00 87.75 87 ASP A O 1
ATOM 715 N N . MET A 1 88 ? -7.027 4.661 24.024 1.00 87.31 88 MET A N 1
ATOM 716 C CA . MET A 1 88 ? -7.794 4.481 22.787 1.00 87.31 88 MET A CA 1
ATOM 717 C C . MET A 1 88 ? -6.911 4.017 21.623 1.00 87.31 88 MET A C 1
ATOM 719 O O . MET A 1 88 ? -7.349 3.219 20.795 1.00 87.31 88 MET A O 1
ATOM 723 N N . THR A 1 89 ? -5.661 4.479 21.556 1.00 87.12 89 THR A N 1
ATOM 724 C CA . THR A 1 89 ? -4.697 4.012 20.553 1.00 87.12 89 THR A CA 1
ATOM 725 C C . THR A 1 89 ? -4.424 2.522 20.741 1.00 87.12 89 THR A C 1
ATOM 727 O O . THR A 1 89 ? -4.555 1.765 19.785 1.00 87.12 89 THR A O 1
ATOM 730 N N . ASP A 1 90 ? -4.153 2.056 21.959 1.00 87.69 90 ASP A N 1
ATOM 731 C CA . ASP A 1 90 ? -3.946 0.627 22.232 1.00 87.69 90 ASP A CA 1
ATOM 732 C C . ASP A 1 90 ? -5.169 -0.237 21.904 1.00 87.69 90 ASP A C 1
ATOM 734 O O . ASP A 1 90 ? -5.061 -1.301 21.278 1.00 87.69 90 ASP A O 1
ATOM 738 N N . LYS A 1 91 ? -6.360 0.251 22.250 1.00 89.19 91 LYS A N 1
ATOM 739 C CA . LYS A 1 91 ? -7.632 -0.406 21.920 1.00 89.19 91 LYS A CA 1
ATOM 740 C C . LYS A 1 91 ? -7.851 -0.508 20.414 1.00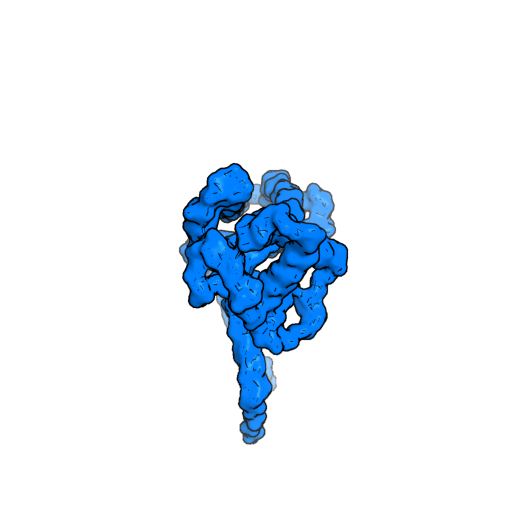 89.19 91 LYS A C 1
ATOM 742 O O . LYS A 1 91 ? -8.274 -1.553 19.921 1.00 89.19 91 LYS A O 1
ATOM 747 N N . LEU A 1 92 ? -7.517 0.545 19.671 1.00 86.38 92 LEU A N 1
ATOM 748 C CA . LEU A 1 92 ? -7.625 0.571 18.214 1.00 86.38 92 LEU A CA 1
ATOM 749 C C . LEU A 1 92 ? -6.581 -0.282 17.502 1.00 86.38 92 LEU A C 1
ATOM 751 O O . LEU A 1 92 ? -6.849 -0.770 16.411 1.00 86.38 92 LEU A O 1
ATOM 755 N N . PHE A 1 93 ? -5.402 -0.483 18.078 1.00 84.31 93 PHE A N 1
ATOM 756 C CA . PHE A 1 93 ? -4.425 -1.398 17.493 1.00 84.31 93 PHE A CA 1
ATOM 757 C C . PHE A 1 93 ? -4.868 -2.852 17.686 1.00 84.31 93 PHE A C 1
ATOM 759 O O . PHE A 1 93 ? -4.917 -3.616 16.717 1.00 84.31 93 PHE A O 1
ATOM 766 N N . SER A 1 94 ? -5.283 -3.205 18.905 1.00 82.44 94 SER A N 1
ATOM 767 C CA . SER A 1 94 ? -5.670 -4.577 19.237 1.00 82.44 94 SER A CA 1
ATOM 768 C C . SER A 1 94 ? -7.021 -5.000 18.645 1.00 82.44 94 SER A C 1
ATOM 770 O O . SER A 1 94 ? -7.163 -6.160 18.269 1.00 82.44 94 SER A O 1
ATOM 772 N N . LEU A 1 95 ? -8.014 -4.098 18.574 1.00 82.88 95 LEU A N 1
ATOM 773 C CA . LEU A 1 95 ? -9.407 -4.336 18.131 1.00 82.88 95 LEU A CA 1
ATOM 774 C C . LEU A 1 95 ? -10.035 -5.643 18.649 1.00 82.88 95 LEU A C 1
ATOM 776 O O . LEU A 1 95 ? -10.911 -6.216 18.003 1.00 82.88 95 LEU A O 1
ATOM 780 N N . ARG A 1 96 ? -9.609 -6.127 19.822 1.00 79.56 96 ARG A N 1
ATOM 781 C CA . ARG A 1 96 ? -10.087 -7.402 20.386 1.00 79.56 96 ARG A CA 1
ATOM 782 C C . ARG A 1 96 ? -11.509 -7.316 20.922 1.00 79.56 96 ARG A C 1
ATOM 784 O O . ARG A 1 96 ? -12.207 -8.324 20.984 1.00 79.56 96 ARG A O 1
ATOM 791 N N . ASN A 1 97 ? -11.925 -6.122 21.335 1.00 80.62 97 ASN A N 1
ATOM 792 C CA . ASN A 1 97 ? -13.215 -5.889 21.959 1.00 80.62 97 ASN A CA 1
ATOM 793 C C . ASN A 1 97 ? -13.866 -4.627 21.392 1.00 80.62 97 ASN A C 1
ATOM 795 O O . ASN A 1 97 ? -13.527 -3.508 21.772 1.00 80.62 97 ASN A O 1
ATOM 799 N N . THR A 1 98 ? -14.860 -4.806 20.522 1.00 80.12 98 THR A N 1
ATOM 800 C CA . THR A 1 98 ? -15.612 -3.701 19.908 1.00 80.12 98 THR A CA 1
ATOM 801 C C . THR A 1 98 ? -16.232 -2.753 20.936 1.00 80.12 98 THR A C 1
ATOM 803 O O . THR A 1 98 ? -16.360 -1.561 20.674 1.00 80.12 98 THR A O 1
ATOM 806 N N . LYS A 1 99 ? -16.581 -3.246 22.135 1.00 84.69 99 LYS A N 1
ATOM 807 C CA . LYS A 1 99 ? -17.182 -2.410 23.187 1.00 84.69 99 LYS A CA 1
ATOM 808 C C . LYS A 1 99 ? -16.245 -1.299 23.656 1.00 84.69 99 LYS A C 1
ATOM 810 O O . LYS A 1 99 ? -16.715 -0.243 24.059 1.00 84.69 99 LYS A O 1
ATOM 815 N N . GLU A 1 100 ? -14.937 -1.530 23.599 1.00 84.44 100 GLU A N 1
ATOM 816 C CA . GLU A 1 100 ? -13.929 -0.580 24.076 1.00 84.44 100 GLU A CA 1
ATOM 817 C C . GLU A 1 100 ? -13.736 0.606 23.127 1.00 84.44 100 GLU A C 1
ATOM 819 O O . GLU A 1 100 ? -13.320 1.675 23.567 1.00 84.44 100 GLU A O 1
ATOM 824 N N . ILE A 1 101 ? -14.094 0.436 21.852 1.00 87.12 101 ILE A N 1
ATOM 825 C CA . ILE A 1 101 ? -14.031 1.483 20.824 1.00 87.12 101 ILE A CA 1
ATOM 826 C C . ILE A 1 101 ? -15.410 2.064 20.489 1.00 87.12 101 ILE A C 1
ATOM 828 O O . ILE A 1 101 ? -15.510 2.941 19.635 1.00 87.12 101 ILE A O 1
ATOM 832 N N . MET A 1 102 ? -16.476 1.606 21.156 1.00 87.69 102 MET A N 1
ATOM 833 C CA . MET A 1 102 ? -17.854 2.012 20.859 1.00 87.69 102 MET A CA 1
ATOM 834 C C . MET A 1 102 ? -18.073 3.535 20.866 1.00 87.69 102 MET A C 1
ATOM 836 O O . MET A 1 102 ? -18.697 4.019 19.927 1.00 87.69 102 MET A O 1
ATOM 840 N N . PRO A 1 103 ? -17.502 4.320 21.807 1.00 87.69 103 PRO A N 1
ATOM 841 C CA . PRO A 1 103 ? -17.650 5.777 21.777 1.00 87.69 103 PRO A CA 1
ATOM 842 C C . PRO A 1 103 ? -17.188 6.400 20.454 1.00 87.69 103 PRO A C 1
ATOM 844 O O . PRO A 1 103 ? -17.803 7.332 19.945 1.00 87.69 103 PRO A O 1
ATOM 847 N N . LEU A 1 104 ? -16.124 5.853 19.862 1.00 86.75 104 LEU A N 1
ATOM 848 C CA . LEU A 1 104 ? -15.617 6.304 18.574 1.00 86.75 104 LEU A CA 1
ATOM 849 C C . LEU A 1 104 ? -16.520 5.855 17.415 1.00 86.75 104 LEU A C 1
ATOM 851 O O . LEU A 1 104 ? -16.770 6.632 16.498 1.00 86.75 104 LEU A O 1
ATOM 855 N N . ILE A 1 105 ? -17.026 4.621 17.465 1.00 90.19 105 ILE A N 1
ATOM 856 C CA . ILE A 1 105 ? -17.971 4.080 16.475 1.00 90.19 105 ILE A CA 1
ATOM 857 C C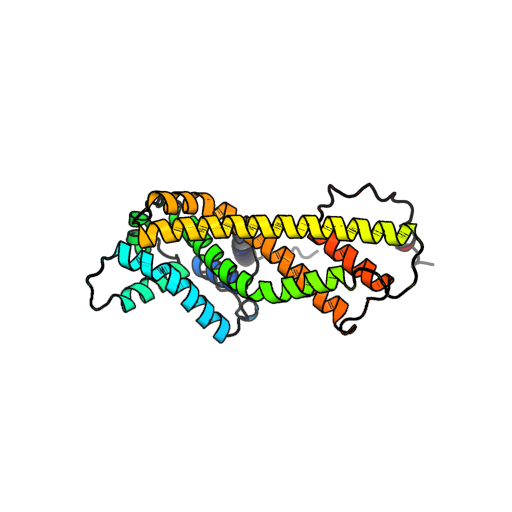 . ILE A 1 105 ? -19.256 4.911 16.427 1.00 90.19 105 ILE A C 1
ATOM 859 O O . ILE A 1 105 ? -19.723 5.240 15.334 1.00 90.19 105 ILE A O 1
ATOM 863 N N . ASP A 1 106 ? -19.771 5.309 17.590 1.00 89.62 106 ASP A N 1
ATOM 864 C CA . ASP A 1 106 ? -20.974 6.131 17.718 1.00 89.62 106 ASP A CA 1
ATOM 865 C C . ASP A 1 106 ? -20.762 7.533 17.135 1.00 89.62 106 ASP A C 1
ATOM 867 O O . ASP A 1 106 ? -21.565 7.998 16.321 1.00 89.62 106 ASP A O 1
ATOM 871 N N . VAL A 1 107 ? -19.645 8.188 17.479 1.00 88.38 107 VAL A N 1
ATOM 872 C CA . VAL A 1 107 ? -19.296 9.516 16.944 1.00 88.38 107 VAL A CA 1
ATOM 873 C C . VAL A 1 107 ? -19.120 9.486 15.430 1.00 88.38 107 VAL A C 1
ATOM 875 O O . VAL A 1 107 ? -19.593 10.384 14.737 1.00 88.38 107 VAL A O 1
ATOM 878 N N . LEU A 1 108 ? -18.497 8.434 14.900 1.00 89.44 108 LEU A N 1
ATOM 879 C CA . LEU A 1 108 ? -18.291 8.260 13.463 1.00 89.44 108 LEU A CA 1
ATOM 880 C C . LEU A 1 108 ? -19.513 7.677 12.740 1.00 89.44 108 LEU A C 1
ATOM 882 O O . LEU A 1 108 ? -19.438 7.438 11.532 1.00 89.44 108 LEU A O 1
ATOM 886 N N . ARG A 1 109 ? -20.632 7.438 13.438 1.00 91.19 109 ARG A N 1
ATOM 887 C CA . ARG A 1 109 ? -21.871 6.870 12.876 1.00 91.19 109 ARG A CA 1
ATOM 888 C C . ARG A 1 109 ? -21.617 5.597 12.053 1.00 91.19 109 ARG A C 1
ATOM 890 O O . ARG A 1 109 ? -22.198 5.406 10.979 1.00 91.19 109 ARG A O 1
ATOM 897 N N . ILE A 1 110 ? -20.706 4.752 12.532 1.00 91.44 110 ILE A N 1
ATOM 898 C CA . ILE A 1 110 ? -20.331 3.494 11.882 1.00 91.44 110 ILE A CA 1
ATOM 899 C C . ILE A 1 110 ? -21.275 2.382 12.362 1.00 91.44 110 ILE A C 1
ATOM 901 O O . ILE A 1 110 ? -21.505 2.268 13.566 1.00 91.44 110 ILE A O 1
ATOM 905 N N . PRO A 1 111 ? -21.799 1.526 11.466 1.00 90.75 111 PRO A N 1
ATOM 906 C CA . PRO A 1 111 ? -22.543 0.339 11.876 1.00 90.75 111 PRO A CA 1
ATOM 907 C C . PRO A 1 111 ? -21.690 -0.565 12.792 1.00 90.75 111 PRO A C 1
ATOM 909 O O . PRO A 1 111 ? -20.559 -0.907 12.424 1.00 90.75 111 PRO A O 1
ATOM 912 N N . PRO A 1 112 ? -22.176 -0.962 13.985 1.00 88.19 112 PRO A N 1
ATOM 913 C CA . PRO A 1 112 ? -21.372 -1.727 14.943 1.00 88.19 112 PRO A CA 1
ATOM 914 C C . PRO A 1 112 ? -20.864 -3.069 14.403 1.00 88.19 112 PRO A C 1
ATOM 916 O O . PRO A 1 112 ? -19.787 -3.517 14.793 1.00 88.19 112 PRO A O 1
ATOM 919 N N . ASP A 1 113 ? -21.603 -3.690 13.486 1.00 90.00 113 ASP A N 1
ATOM 920 C CA . ASP A 1 113 ? -21.252 -4.928 12.787 1.00 90.00 113 ASP A CA 1
ATOM 921 C C . ASP A 1 113 ? -20.092 -4.757 11.790 1.00 90.00 113 ASP A C 1
ATOM 923 O O . ASP A 1 113 ? -19.336 -5.700 11.555 1.00 90.00 113 ASP A O 1
ATOM 927 N N . GLU A 1 114 ? -19.885 -3.550 11.259 1.00 90.00 114 GLU A N 1
ATOM 928 C CA . GLU A 1 114 ? -18.788 -3.243 10.331 1.00 90.00 114 GLU A CA 1
ATOM 929 C C . GLU A 1 114 ? -17.576 -2.579 11.001 1.00 90.00 114 GLU A C 1
ATOM 931 O O . GLU A 1 114 ? -16.506 -2.477 10.395 1.00 90.00 114 GLU A O 1
ATOM 936 N N . SER A 1 115 ? -17.728 -2.152 12.256 1.00 90.12 115 SER A N 1
ATOM 937 C CA . SER A 1 115 ? -16.750 -1.377 13.029 1.00 90.12 115 SER A CA 1
ATOM 938 C C . SER A 1 115 ? -15.317 -1.912 12.947 1.00 90.12 115 SER A C 1
ATOM 940 O O . SER A 1 115 ? -14.418 -1.192 12.513 1.00 90.12 115 SER A O 1
ATOM 942 N N . ILE A 1 116 ? -15.090 -3.184 13.298 1.00 89.81 116 ILE A N 1
ATOM 943 C CA . ILE A 1 116 ? -13.755 -3.801 13.284 1.00 89.81 116 ILE A CA 1
ATOM 944 C C . ILE A 1 116 ? -13.150 -3.728 11.883 1.00 89.81 116 ILE A C 1
ATOM 946 O O . ILE A 1 116 ? -11.986 -3.356 11.738 1.00 89.81 116 ILE A O 1
ATOM 950 N N . ARG A 1 117 ? -13.933 -4.063 10.851 1.00 90.75 117 ARG A N 1
ATOM 951 C CA . ARG A 1 117 ? -13.472 -4.091 9.460 1.00 90.75 117 ARG A CA 1
ATOM 952 C C . ARG A 1 117 ? -13.074 -2.694 8.989 1.00 90.75 117 ARG A C 1
ATOM 954 O O . ARG A 1 117 ? -11.987 -2.530 8.440 1.00 90.75 117 ARG A O 1
ATOM 961 N N . LEU A 1 118 ? -13.920 -1.690 9.225 1.00 93.19 118 LEU A N 1
ATOM 962 C CA . LEU A 1 118 ? -13.666 -0.317 8.780 1.00 93.19 118 LEU A CA 1
ATOM 963 C C . LEU A 1 118 ? -12.512 0.337 9.545 1.00 93.19 118 LEU A C 1
ATOM 965 O O . LEU A 1 118 ? -11.652 0.958 8.922 1.00 93.19 118 LEU A O 1
ATOM 969 N N . MET A 1 119 ? -12.439 0.146 10.865 1.00 91.38 119 MET A N 1
ATOM 970 C CA . MET A 1 119 ?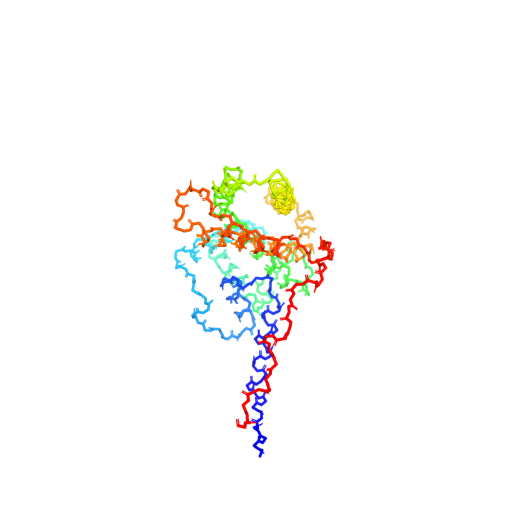 -11.339 0.678 11.678 1.00 91.38 119 MET A CA 1
ATOM 971 C C . MET A 1 119 ? -10.010 -0.001 11.341 1.00 91.38 119 MET A C 1
ATOM 973 O O . MET A 1 119 ? -8.994 0.677 11.204 1.00 91.38 119 MET A O 1
ATOM 977 N N . SER A 1 120 ? -10.019 -1.320 11.121 1.00 91.19 120 SER A N 1
ATOM 978 C CA . SER A 1 120 ? -8.839 -2.061 10.659 1.00 91.19 120 SER A CA 1
ATOM 979 C C . SER A 1 120 ? -8.329 -1.531 9.322 1.00 91.19 120 SER A C 1
ATOM 981 O O . SER A 1 120 ? -7.134 -1.264 9.189 1.00 91.19 120 SER A O 1
ATOM 983 N N . ALA A 1 121 ? -9.231 -1.354 8.351 1.00 94.25 121 ALA A N 1
ATOM 984 C CA . ALA A 1 121 ? -8.898 -0.812 7.040 1.00 94.25 121 ALA A CA 1
ATOM 985 C C . ALA A 1 121 ? -8.354 0.618 7.148 1.00 94.25 121 ALA A C 1
ATOM 987 O O . ALA A 1 121 ? -7.340 0.933 6.536 1.00 94.25 121 ALA A O 1
ATOM 988 N N . TRP A 1 122 ? -8.962 1.468 7.979 1.00 94.81 122 TRP A N 1
ATOM 989 C CA . TRP A 1 122 ? -8.530 2.855 8.158 1.00 94.81 122 TRP A CA 1
ATOM 990 C C . TRP A 1 122 ? -7.136 2.974 8.792 1.00 94.81 122 TRP A C 1
ATOM 992 O O . TRP A 1 122 ? -6.309 3.762 8.325 1.00 94.81 122 TRP A O 1
ATOM 1002 N N . ILE A 1 123 ? -6.832 2.150 9.801 1.00 92.00 123 ILE A N 1
ATOM 1003 C CA . ILE A 1 123 ? -5.476 2.048 10.364 1.00 92.00 123 ILE A CA 1
ATOM 1004 C C . ILE A 1 123 ? -4.491 1.604 9.279 1.00 92.00 123 ILE A C 1
ATOM 1006 O O . ILE A 1 123 ? -3.400 2.159 9.168 1.00 92.00 123 ILE A O 1
ATOM 1010 N N . GLY A 1 124 ? -4.898 0.652 8.438 1.00 93.44 124 GLY A N 1
ATOM 1011 C CA . GLY A 1 124 ? -4.126 0.211 7.283 1.00 93.44 124 GLY A CA 1
ATOM 1012 C C . GLY A 1 124 ? -3.857 1.320 6.260 1.00 93.44 124 GLY A C 1
ATOM 1013 O O . GLY A 1 124 ? -2.725 1.472 5.814 1.00 93.44 124 GLY A O 1
ATOM 1014 N N . ILE A 1 125 ? -4.852 2.152 5.936 1.00 94.81 125 ILE A N 1
ATOM 1015 C CA . ILE A 1 125 ? -4.671 3.328 5.065 1.00 94.81 125 ILE A CA 1
ATOM 1016 C C . ILE A 1 125 ? -3.696 4.329 5.693 1.00 94.81 125 ILE A C 1
ATOM 1018 O O . ILE A 1 125 ? -2.819 4.846 5.006 1.00 94.81 125 ILE A O 1
ATOM 1022 N N . THR A 1 126 ? -3.811 4.573 6.999 1.00 92.44 126 THR A N 1
ATOM 1023 C CA . THR A 1 126 ? -2.903 5.474 7.727 1.00 92.44 126 THR A CA 1
ATOM 1024 C C . THR A 1 126 ? -1.462 4.952 7.704 1.00 92.44 126 THR A C 1
ATOM 1026 O O . THR A 1 126 ? -0.513 5.711 7.525 1.00 92.44 126 THR A O 1
ATOM 1029 N N . TYR A 1 127 ? -1.284 3.637 7.830 1.00 92.00 127 TYR A N 1
ATOM 1030 C CA . TYR A 1 127 ? 0.012 2.984 7.664 1.00 92.00 127 TYR A CA 1
ATOM 1031 C C . TYR A 1 127 ? 0.572 3.158 6.239 1.00 92.00 127 TYR A C 1
ATOM 1033 O O . TYR A 1 127 ? 1.731 3.534 6.066 1.00 92.00 127 TYR A O 1
ATOM 1041 N N . PHE A 1 128 ? -0.261 2.962 5.217 1.00 94.38 128 PHE A N 1
ATOM 1042 C CA . PHE A 1 128 ? 0.124 3.137 3.815 1.00 94.38 128 PHE A CA 1
ATOM 1043 C C . PHE A 1 128 ? 0.476 4.575 3.443 1.00 94.38 128 PHE A C 1
ATOM 1045 O O . PHE A 1 128 ? 1.367 4.788 2.621 1.00 94.38 128 PHE A O 1
ATOM 1052 N N . GLU A 1 129 ? -0.158 5.569 4.066 1.00 92.56 129 GLU A N 1
ATOM 1053 C CA . GLU A 1 129 ? 0.245 6.970 3.928 1.00 92.56 129 GLU A CA 1
ATOM 1054 C C . GLU A 1 129 ? 1.711 7.163 4.354 1.00 92.56 129 GLU A C 1
ATOM 1056 O O . GLU A 1 129 ? 2.495 7.804 3.644 1.00 92.56 129 GLU A O 1
ATOM 1061 N N . TYR A 1 130 ? 2.095 6.559 5.481 1.00 91.00 130 TYR A N 1
ATOM 1062 C CA . TYR A 1 130 ? 3.459 6.612 5.991 1.00 91.00 130 TYR A CA 1
ATOM 1063 C C . TYR A 1 130 ? 4.456 5.871 5.085 1.00 91.00 130 TYR A C 1
ATOM 1065 O O . TYR A 1 130 ? 5.494 6.439 4.736 1.00 91.00 130 TYR A O 1
ATOM 1073 N N . GLU A 1 131 ? 4.152 4.640 4.657 1.00 90.00 131 GLU A N 1
ATOM 1074 C CA . GLU A 1 131 ? 5.018 3.890 3.728 1.00 90.00 131 GLU A CA 1
ATOM 1075 C C . GLU A 1 131 ? 5.234 4.644 2.417 1.00 90.00 131 GLU A C 1
ATOM 1077 O O . GLU A 1 131 ? 6.366 4.811 1.952 1.00 90.00 131 GLU A O 1
ATOM 1082 N N . TYR A 1 132 ? 4.153 5.174 1.851 1.00 91.50 132 TYR A N 1
ATOM 1083 C CA . TYR A 1 132 ? 4.201 5.968 0.636 1.00 91.50 132 TYR A CA 1
ATOM 1084 C C . TYR A 1 132 ? 5.146 7.172 0.762 1.00 91.50 132 TYR A C 1
ATOM 1086 O O . TYR A 1 132 ? 5.944 7.433 -0.147 1.00 91.50 132 TYR A O 1
ATOM 1094 N N . ALA A 1 133 ? 5.108 7.886 1.893 1.00 90.38 133 ALA A N 1
ATOM 1095 C CA . ALA A 1 133 ? 5.981 9.032 2.137 1.00 90.38 133 ALA A CA 1
ATOM 1096 C C . ALA A 1 133 ? 7.474 8.652 2.078 1.00 90.38 133 ALA A C 1
ATOM 1098 O O . ALA A 1 133 ? 8.292 9.425 1.570 1.00 90.38 133 ALA A O 1
ATOM 1099 N N . ILE A 1 134 ? 7.832 7.446 2.530 1.00 88.88 134 ILE A N 1
ATOM 1100 C CA . ILE A 1 134 ? 9.201 6.916 2.443 1.00 88.88 134 ILE A CA 1
ATOM 1101 C C . ILE A 1 134 ? 9.543 6.538 0.995 1.00 88.88 134 ILE A C 1
ATOM 1103 O O . ILE A 1 134 ? 10.613 6.893 0.487 1.00 88.88 134 ILE A O 1
ATOM 1107 N N . LEU A 1 135 ? 8.630 5.845 0.312 1.00 91.00 135 LEU A N 1
ATOM 1108 C CA . LEU A 1 135 ? 8.838 5.324 -1.042 1.00 91.00 135 LEU A CA 1
ATOM 1109 C C . LEU A 1 135 ? 8.947 6.426 -2.100 1.00 91.00 135 LEU A C 1
ATOM 1111 O O . LEU A 1 135 ? 9.652 6.257 -3.098 1.00 91.00 135 LEU A O 1
ATOM 1115 N N . GLN A 1 136 ? 8.302 7.576 -1.889 1.00 91.38 136 GLN A N 1
ATOM 1116 C CA . GLN A 1 136 ? 8.195 8.645 -2.882 1.00 91.38 136 GLN A CA 1
ATOM 1117 C C . GLN A 1 136 ? 9.554 9.099 -3.441 1.00 91.38 136 GLN A C 1
ATOM 1119 O O . GLN A 1 136 ? 9.680 9.368 -4.640 1.00 91.38 136 GLN A O 1
ATOM 1124 N N . LYS A 1 137 ? 10.589 9.185 -2.595 1.00 93.12 137 LYS A N 1
ATOM 1125 C CA . LYS A 1 137 ? 11.935 9.594 -3.026 1.00 93.12 137 LYS A CA 1
ATOM 1126 C C . LYS A 1 137 ? 12.554 8.578 -3.984 1.00 93.12 137 LYS A C 1
ATOM 1128 O O . LYS A 1 137 ? 13.099 8.967 -5.016 1.00 93.12 137 LYS A O 1
ATOM 1133 N N . ASP A 1 138 ? 12.471 7.295 -3.654 1.00 94.06 138 ASP A N 1
ATOM 1134 C CA . ASP A 1 138 ? 13.030 6.234 -4.489 1.00 94.06 138 ASP A CA 1
ATOM 1135 C C . ASP A 1 138 ? 12.219 6.043 -5.773 1.00 94.06 138 ASP A C 1
ATOM 1137 O O . ASP A 1 138 ? 12.810 5.844 -6.831 1.00 94.06 138 ASP A O 1
ATOM 1141 N N . MET A 1 139 ? 10.900 6.235 -5.723 1.00 93.62 139 MET A N 1
ATOM 1142 C CA . MET A 1 139 ? 10.043 6.252 -6.911 1.00 93.62 139 MET A CA 1
ATOM 1143 C C . MET A 1 139 ? 10.429 7.354 -7.897 1.00 93.62 139 MET A C 1
ATOM 1145 O O . MET A 1 139 ? 10.523 7.100 -9.098 1.00 93.62 139 MET A O 1
ATOM 1149 N N . LYS A 1 140 ? 10.723 8.565 -7.408 1.00 93.25 140 LYS A N 1
ATOM 1150 C CA . LYS A 1 140 ? 11.234 9.655 -8.255 1.00 93.25 140 LYS A CA 1
ATOM 1151 C C . LYS A 1 140 ? 12.567 9.281 -8.903 1.00 93.25 140 LYS A C 1
ATOM 1153 O O . LYS A 1 140 ? 12.731 9.477 -10.102 1.00 93.25 140 LYS A O 1
ATOM 1158 N N . ARG A 1 141 ? 13.495 8.696 -8.136 1.00 93.62 141 ARG A N 1
ATOM 1159 C CA . ARG A 1 141 ? 14.797 8.243 -8.659 1.00 93.62 141 ARG A CA 1
ATOM 1160 C C . ARG A 1 141 ? 14.640 7.153 -9.713 1.00 93.62 141 ARG A C 1
ATOM 1162 O O . ARG A 1 141 ? 15.306 7.217 -10.740 1.00 93.62 141 ARG A O 1
ATOM 1169 N N . PHE A 1 142 ? 13.753 6.192 -9.478 1.00 94.44 142 PHE A N 1
ATOM 1170 C CA . PHE A 1 142 ? 13.438 5.155 -10.450 1.00 94.44 142 PHE A CA 1
ATOM 1171 C C . PHE A 1 142 ? 12.849 5.748 -11.734 1.00 94.44 142 PHE A C 1
ATOM 1173 O O . PHE A 1 142 ? 13.290 5.398 -12.822 1.00 94.44 142 PHE A O 1
ATOM 1180 N N . ALA A 1 143 ? 11.906 6.688 -11.624 1.00 92.88 143 ALA A N 1
ATOM 1181 C CA . ALA A 1 143 ? 11.316 7.350 -12.785 1.00 92.88 143 ALA A CA 1
ATOM 1182 C C . ALA A 1 143 ? 12.361 8.120 -13.610 1.00 92.88 143 ALA A C 1
ATOM 1184 O O . ALA A 1 143 ? 12.343 8.039 -14.837 1.00 92.88 143 ALA A O 1
ATOM 1185 N N . THR A 1 144 ? 13.289 8.826 -12.953 1.00 93.31 144 THR A N 1
ATOM 1186 C CA . THR A 1 144 ? 14.431 9.475 -13.616 1.00 93.31 144 THR A CA 1
ATOM 1187 C C . THR A 1 144 ? 15.325 8.446 -14.302 1.00 93.31 144 THR A C 1
ATOM 1189 O O . THR A 1 144 ? 15.604 8.580 -15.492 1.00 93.31 144 THR A O 1
ATOM 1192 N N . TRP A 1 145 ? 15.699 7.375 -13.597 1.00 93.75 145 TRP A N 1
ATOM 1193 C CA . TRP A 1 145 ? 16.519 6.303 -14.160 1.00 93.75 145 TRP A CA 1
ATOM 1194 C C . TRP A 1 145 ? 15.859 5.660 -15.384 1.00 93.75 145 TRP A C 1
ATOM 1196 O O . TRP A 1 145 ? 16.522 5.418 -16.387 1.00 93.75 145 TRP A O 1
ATOM 1206 N N . LEU A 1 146 ? 14.544 5.439 -15.343 1.00 92.19 146 LEU A N 1
ATOM 1207 C CA . LEU A 1 146 ? 13.797 4.860 -16.455 1.00 92.19 146 LEU A CA 1
ATOM 1208 C C . LEU A 1 146 ? 13.786 5.780 -17.682 1.00 92.19 146 LEU A C 1
ATOM 1210 O O . LEU A 1 146 ? 13.637 5.298 -18.793 1.00 92.19 146 LEU A O 1
ATOM 1214 N N . ILE A 1 147 ? 13.942 7.094 -17.522 1.00 90.50 147 ILE A N 1
ATOM 1215 C CA . ILE A 1 147 ? 14.057 8.020 -18.656 1.00 90.50 147 ILE A CA 1
ATOM 1216 C C . ILE A 1 147 ? 15.486 8.002 -19.209 1.00 90.50 147 ILE A C 1
ATOM 1218 O O . ILE A 1 147 ? 15.672 7.901 -20.418 1.00 90.50 147 ILE A O 1
ATOM 1222 N N . GLU A 1 148 ? 16.482 8.074 -18.330 1.00 91.19 148 GLU A N 1
ATOM 1223 C CA . GLU A 1 148 ? 17.894 8.229 -18.704 1.00 91.19 148 GLU A CA 1
ATOM 1224 C C . GLU A 1 148 ? 18.536 6.931 -19.215 1.00 91.19 148 GLU A C 1
ATOM 1226 O O . GLU A 1 148 ? 19.380 6.961 -20.108 1.00 91.19 148 GLU A O 1
ATOM 1231 N N . PHE A 1 149 ? 18.120 5.784 -18.676 1.00 91.88 149 PHE A N 1
ATOM 1232 C CA . PHE A 1 149 ? 18.774 4.487 -18.870 1.00 91.88 149 PHE A CA 1
ATOM 1233 C C . PHE A 1 149 ? 17.816 3.407 -19.392 1.00 91.88 149 PHE A C 1
ATOM 1235 O O . PHE A 1 149 ? 18.057 2.215 -19.199 1.00 91.88 149 PHE A O 1
ATOM 1242 N N . CYS A 1 150 ? 16.734 3.803 -20.077 1.00 87.00 150 CYS A N 1
ATOM 1243 C CA . CYS A 1 150 ? 15.799 2.852 -20.693 1.00 87.00 150 CYS A CA 1
ATOM 1244 C C . CYS A 1 150 ? 16.361 2.075 -21.884 1.00 87.00 150 CYS A C 1
ATOM 1246 O O . CYS A 1 150 ? 15.749 1.111 -22.337 1.00 87.00 150 CYS A O 1
ATOM 1248 N N . MET A 1 151 ? 17.484 2.520 -22.437 1.00 91.88 151 MET A N 1
ATOM 1249 C CA . MET A 1 151 ? 18.132 1.859 -23.559 1.00 91.88 151 MET A CA 1
ATOM 1250 C C . MET A 1 151 ? 19.340 1.078 -23.067 1.00 91.88 151 MET A C 1
ATOM 1252 O O . MET A 1 151 ? 20.022 1.530 -22.144 1.00 91.88 151 MET A O 1
ATOM 1256 N N . PRO A 1 152 ? 19.626 -0.083 -23.670 1.00 90.75 152 PRO A N 1
ATOM 1257 C CA . PRO A 1 152 ? 20.805 -0.829 -23.300 1.00 90.75 152 PRO A CA 1
ATOM 1258 C C . PRO A 1 152 ? 22.065 -0.114 -23.780 1.00 90.75 152 PRO A C 1
ATOM 1260 O O . PRO A 1 152 ? 22.023 0.784 -24.624 1.00 90.75 152 PRO A O 1
ATOM 1263 N N . ARG A 1 153 ? 23.206 -0.527 -23.232 1.00 87.81 153 ARG A N 1
ATOM 1264 C CA . ARG A 1 153 ? 24.506 0.047 -23.596 1.00 87.81 153 ARG A CA 1
ATOM 1265 C C . ARG A 1 153 ? 24.869 -0.216 -25.061 1.00 87.81 153 ARG A C 1
ATOM 1267 O O . ARG A 1 153 ? 25.595 0.567 -25.670 1.00 87.81 153 ARG A O 1
ATOM 1274 N N . GLU A 1 154 ? 24.422 -1.343 -25.599 1.00 91.69 154 GLU A N 1
ATOM 1275 C CA . GLU A 1 154 ? 24.738 -1.803 -26.942 1.00 91.69 154 GLU A CA 1
ATOM 1276 C C . GLU A 1 154 ? 23.907 -1.088 -28.020 1.00 91.69 154 GLU A C 1
ATOM 1278 O O . GLU A 1 154 ? 22.762 -0.685 -27.808 1.00 91.69 154 GLU A O 1
ATOM 1283 N N . ALA A 1 155 ? 24.474 -0.966 -29.223 1.00 88.94 155 ALA A N 1
ATOM 1284 C CA . ALA A 1 155 ? 23.738 -0.462 -30.374 1.00 88.94 155 ALA A CA 1
ATOM 1285 C C . ALA A 1 155 ? 22.667 -1.477 -30.807 1.00 88.94 155 ALA A C 1
ATOM 1287 O O . ALA A 1 155 ? 22.978 -2.622 -31.129 1.00 88.94 155 ALA A O 1
ATOM 1288 N N . LEU A 1 156 ? 21.411 -1.035 -30.841 1.00 91.38 156 LEU A N 1
ATOM 1289 C CA . LEU A 1 156 ? 20.268 -1.843 -31.266 1.00 91.38 156 LEU A CA 1
ATOM 1290 C C . LEU A 1 156 ? 19.851 -1.551 -32.705 1.00 91.38 156 LEU A C 1
ATOM 1292 O O . LEU A 1 156 ? 20.016 -0.428 -33.196 1.00 91.38 156 LEU A O 1
ATOM 1296 N N . ARG A 1 157 ? 19.208 -2.533 -33.346 1.00 93.56 157 ARG A N 1
ATOM 1297 C CA . ARG A 1 157 ? 18.513 -2.311 -34.619 1.00 93.56 157 ARG A CA 1
ATOM 1298 C C . ARG A 1 157 ? 17.309 -1.379 -34.402 1.00 93.56 157 ARG A C 1
ATOM 1300 O O . ARG A 1 157 ? 16.719 -1.396 -33.318 1.00 93.56 157 ARG A O 1
ATOM 1307 N N . PRO A 1 158 ? 16.878 -0.610 -35.421 1.00 93.19 158 PRO A N 1
ATOM 1308 C CA . PRO A 1 158 ? 15.741 0.308 -35.291 1.00 93.19 158 PRO A CA 1
ATOM 1309 C C . PRO A 1 158 ? 14.470 -0.350 -34.731 1.00 93.19 158 PRO A C 1
ATOM 1311 O O . PRO A 1 158 ? 13.850 0.193 -33.823 1.00 93.19 158 PRO A O 1
ATOM 1314 N N . VAL A 1 159 ? 14.148 -1.564 -35.190 1.00 92.81 159 VAL A N 1
ATOM 1315 C CA . VAL A 1 159 ? 12.964 -2.326 -34.749 1.00 92.81 159 VAL A CA 1
ATOM 1316 C C . VAL A 1 159 ? 13.030 -2.704 -33.263 1.00 92.81 159 VAL A C 1
ATOM 1318 O O . VAL A 1 159 ? 12.029 -2.646 -32.556 1.00 92.81 159 VAL A O 1
ATOM 1321 N N . GLU A 1 160 ? 14.202 -3.091 -32.757 1.00 90.38 160 GLU A N 1
ATOM 1322 C CA . GLU A 1 160 ? 14.382 -3.454 -31.343 1.00 90.38 160 GLU A CA 1
ATOM 1323 C C . GLU A 1 160 ? 14.274 -2.219 -30.444 1.00 90.38 160 GLU A C 1
ATOM 1325 O O . GLU A 1 160 ? 13.632 -2.262 -29.394 1.00 90.38 160 GLU A O 1
ATOM 1330 N N . ARG A 1 161 ? 14.847 -1.097 -30.894 1.00 92.19 161 ARG A N 1
ATOM 1331 C CA . ARG A 1 161 ? 14.746 0.197 -30.211 1.00 92.19 161 ARG A CA 1
ATOM 1332 C C . ARG A 1 161 ? 13.299 0.676 -30.108 1.00 92.19 161 ARG A C 1
ATOM 1334 O O . ARG A 1 161 ? 12.902 1.188 -29.062 1.00 92.19 161 ARG A O 1
ATOM 1341 N N . GLU A 1 162 ? 12.521 0.517 -31.173 1.00 92.75 162 GLU A N 1
ATOM 1342 C CA . GLU A 1 162 ? 11.103 0.874 -31.182 1.00 92.75 162 GLU A CA 1
ATOM 1343 C C . GLU A 1 162 ? 10.312 0.010 -30.195 1.00 92.75 162 GLU A C 1
ATOM 1345 O O . GLU A 1 162 ? 9.578 0.547 -29.370 1.00 92.75 162 GLU A O 1
ATOM 1350 N N . ARG A 1 163 ? 10.538 -1.311 -30.180 1.00 90.19 163 ARG A N 1
ATOM 1351 C CA . ARG A 1 163 ? 9.886 -2.223 -29.222 1.00 90.19 163 ARG A CA 1
ATOM 1352 C C . ARG A 1 163 ? 10.156 -1.841 -27.767 1.00 90.19 163 ARG A C 1
ATOM 1354 O O . ARG A 1 163 ? 9.217 -1.789 -26.975 1.00 90.19 163 ARG A O 1
ATOM 1361 N N . ILE A 1 164 ? 11.413 -1.556 -27.419 1.00 91.94 164 ILE A N 1
ATOM 1362 C CA . ILE A 1 164 ? 11.780 -1.130 -26.059 1.00 91.94 164 ILE A CA 1
ATOM 1363 C C . ILE A 1 164 ? 11.126 0.212 -25.719 1.00 91.94 164 ILE A C 1
ATOM 1365 O O . ILE A 1 164 ? 10.539 0.348 -24.649 1.00 91.94 164 ILE A O 1
ATOM 1369 N N . SER A 1 165 ? 11.175 1.185 -26.634 1.00 92.75 165 SER A N 1
ATOM 1370 C CA . SER A 1 165 ? 10.547 2.499 -26.431 1.00 92.75 165 SER A CA 1
ATOM 1371 C C . SER A 1 165 ? 9.045 2.383 -26.164 1.00 92.75 165 SER A C 1
ATOM 1373 O O . SER A 1 165 ? 8.539 2.997 -25.225 1.00 92.75 165 SER A O 1
ATOM 1375 N N . SER A 1 166 ? 8.343 1.570 -26.956 1.00 92.50 166 SER A N 1
ATOM 1376 C CA . SER A 1 166 ? 6.904 1.331 -26.815 1.00 92.50 166 SER A CA 1
ATOM 1377 C C . SER A 1 166 ? 6.571 0.687 -25.472 1.00 92.50 166 SER A C 1
ATOM 1379 O O . SER A 1 166 ? 5.713 1.196 -24.753 1.00 92.50 166 SER A O 1
ATOM 1381 N N . PHE A 1 167 ? 7.313 -0.354 -25.080 1.00 92.31 167 PHE A N 1
ATOM 1382 C CA . PHE A 1 167 ? 7.148 -0.999 -23.776 1.00 92.31 167 PHE A CA 1
ATOM 1383 C C . PHE A 1 167 ? 7.376 -0.025 -22.611 1.00 92.31 167 PHE A C 1
ATOM 1385 O O . PHE A 1 167 ? 6.573 0.053 -21.685 1.00 92.31 167 PHE A O 1
ATOM 1392 N N . VAL A 1 168 ? 8.459 0.757 -22.653 1.00 93.25 168 VAL A N 1
ATOM 1393 C CA . VAL A 1 168 ? 8.768 1.738 -21.602 1.00 93.25 168 VAL A CA 1
ATOM 1394 C C . VAL A 1 168 ? 7.691 2.819 -21.529 1.00 93.25 168 VAL A C 1
ATOM 1396 O O . VAL A 1 168 ? 7.344 3.264 -20.435 1.00 93.25 168 VAL A O 1
ATOM 1399 N N . SER A 1 169 ? 7.140 3.242 -22.668 1.00 93.62 169 SER A N 1
ATOM 1400 C CA . SER A 1 169 ? 6.020 4.185 -22.709 1.00 93.62 169 SER A CA 1
ATOM 1401 C C . SER A 1 169 ? 4.778 3.614 -22.019 1.00 93.62 169 SER A C 1
ATOM 1403 O O . SER A 1 169 ? 4.215 4.263 -21.136 1.00 93.62 169 SER A O 1
ATOM 1405 N N . GLU A 1 170 ? 4.394 2.385 -22.359 1.00 93.94 170 GLU A N 1
ATOM 1406 C CA . GLU A 1 170 ? 3.257 1.674 -21.767 1.00 93.94 170 GLU A CA 1
ATOM 1407 C C . GLU A 1 170 ? 3.415 1.495 -20.253 1.00 93.94 170 GLU A C 1
ATOM 1409 O O . GLU A 1 170 ? 2.552 1.916 -19.480 1.00 93.94 170 GLU A O 1
ATOM 1414 N N . LEU A 1 171 ? 4.570 0.986 -19.816 1.00 93.25 171 LEU A N 1
ATOM 1415 C CA . LEU A 1 171 ? 4.911 0.841 -18.403 1.00 93.25 171 LEU A CA 1
ATOM 1416 C C . LEU A 1 171 ? 4.793 2.179 -17.657 1.00 93.25 171 LEU A C 1
ATOM 1418 O O . LEU A 1 171 ? 4.190 2.252 -16.587 1.00 93.25 171 LEU A O 1
ATOM 1422 N N . ARG A 1 172 ? 5.330 3.266 -18.226 1.00 93.88 172 ARG A N 1
ATOM 1423 C CA . ARG A 1 172 ? 5.240 4.607 -17.624 1.00 93.88 172 ARG A CA 1
ATOM 1424 C C . ARG A 1 172 ? 3.801 5.095 -17.517 1.00 93.88 172 ARG A C 1
ATOM 1426 O O . ARG A 1 172 ? 3.466 5.731 -16.518 1.00 93.88 172 ARG A O 1
ATOM 1433 N N . MET A 1 173 ? 2.968 4.842 -18.526 1.00 94.00 173 MET A N 1
ATOM 1434 C CA . MET A 1 173 ? 1.548 5.195 -18.478 1.00 94.00 173 MET A CA 1
ATOM 1435 C C . MET A 1 173 ? 0.832 4.420 -17.375 1.00 94.00 173 MET A C 1
ATOM 1437 O O . MET A 1 173 ? 0.138 5.038 -16.569 1.00 94.00 173 MET A O 1
ATOM 1441 N N . LYS A 1 174 ? 1.066 3.107 -17.280 1.00 94.25 174 LYS A N 1
ATOM 1442 C CA . LYS A 1 174 ? 0.464 2.256 -16.252 1.00 94.25 174 LYS A CA 1
ATOM 1443 C C . LYS A 1 174 ? 0.854 2.695 -14.841 1.00 94.25 174 LYS A C 1
ATOM 1445 O O . LYS A 1 174 ? -0.020 2.977 -14.026 1.00 94.25 174 LYS A O 1
ATOM 1450 N N . MET A 1 175 ? 2.150 2.880 -14.589 1.00 92.38 175 MET A N 1
ATOM 1451 C CA . MET A 1 175 ? 2.646 3.347 -13.291 1.00 92.38 175 MET A CA 1
ATOM 1452 C C . MET A 1 175 ? 2.129 4.742 -12.926 1.00 92.38 175 MET A C 1
ATOM 1454 O O . MET A 1 175 ? 1.854 5.015 -11.760 1.00 92.38 175 MET A O 1
ATOM 1458 N N . ARG A 1 176 ? 1.987 5.643 -13.907 1.00 93.62 176 ARG A N 1
ATOM 1459 C CA . ARG A 1 176 ? 1.382 6.962 -13.679 1.00 93.62 176 ARG A CA 1
ATOM 1460 C C . ARG A 1 176 ? -0.096 6.843 -13.315 1.00 93.62 176 ARG A C 1
ATOM 1462 O O . ARG A 1 176 ? -0.542 7.601 -12.461 1.00 93.62 176 ARG A O 1
ATOM 1469 N N . GLY A 1 177 ? -0.828 5.929 -13.949 1.00 94.81 177 GLY A N 1
ATOM 1470 C CA . GLY A 1 177 ? -2.221 5.633 -13.617 1.00 94.81 177 GLY A CA 1
ATOM 1471 C C . GLY A 1 177 ? -2.365 5.143 -12.179 1.00 94.81 177 GLY A C 1
ATOM 1472 O O . GLY A 1 177 ? -3.091 5.758 -11.404 1.00 94.81 177 GLY A O 1
ATOM 1473 N N . ASP A 1 178 ? -1.593 4.121 -11.801 1.00 93.94 178 ASP A N 1
ATOM 1474 C CA . ASP A 1 178 ? -1.601 3.574 -10.437 1.00 93.94 178 ASP A CA 1
ATOM 1475 C C . ASP A 1 178 ? -1.211 4.650 -9.401 1.00 93.94 178 ASP A C 1
ATOM 1477 O O . ASP A 1 178 ? -1.842 4.791 -8.355 1.00 93.94 178 ASP A O 1
ATOM 1481 N N . TRP A 1 179 ? -0.218 5.491 -9.715 1.00 92.56 179 TRP A N 1
ATOM 1482 C CA . TRP A 1 179 ? 0.161 6.619 -8.861 1.00 92.56 179 TRP A CA 1
ATOM 1483 C C . TRP A 1 179 ? -0.951 7.663 -8.711 1.00 92.56 179 TRP A C 1
ATOM 1485 O O . TRP A 1 179 ? -1.194 8.155 -7.611 1.00 92.56 179 TRP A O 1
ATOM 1495 N N . ALA A 1 180 ? -1.603 8.040 -9.812 1.00 94.94 180 ALA A N 1
ATOM 1496 C CA . ALA A 1 180 ? -2.671 9.033 -9.802 1.00 94.94 180 ALA A CA 1
ATOM 1497 C C . ALA A 1 180 ? -3.880 8.546 -8.996 1.00 94.94 180 ALA A C 1
ATOM 1499 O O . ALA A 1 180 ? -4.448 9.319 -8.229 1.00 94.94 180 ALA A O 1
ATOM 1500 N N . GLU A 1 181 ? -4.229 7.267 -9.123 1.00 95.56 181 GLU A N 1
ATOM 1501 C CA . GLU A 1 181 ? -5.306 6.645 -8.357 1.00 95.56 181 GLU A CA 1
ATOM 1502 C C . GLU A 1 181 ? -5.020 6.653 -6.851 1.00 95.56 181 GLU A C 1
ATOM 1504 O O . GLU A 1 181 ? -5.869 7.054 -6.057 1.00 95.56 181 GLU A O 1
ATOM 1509 N N . MET A 1 182 ? -3.801 6.282 -6.455 1.00 94.88 182 MET A N 1
ATOM 1510 C CA . MET A 1 182 ? -3.366 6.363 -5.062 1.00 94.88 182 MET A CA 1
ATOM 1511 C C . MET A 1 182 ? -3.467 7.800 -4.523 1.00 94.88 182 MET A C 1
ATOM 1513 O O . MET A 1 182 ? -4.057 8.033 -3.471 1.00 94.88 182 MET A O 1
ATOM 1517 N N . VAL A 1 183 ? -2.955 8.790 -5.266 1.00 93.44 183 VAL A N 1
ATOM 1518 C CA . VAL A 1 183 ? -3.042 10.209 -4.875 1.00 93.44 183 VAL A CA 1
ATOM 1519 C C . VAL A 1 183 ? -4.494 10.677 -4.740 1.00 93.44 183 VAL A C 1
ATOM 1521 O O . VAL A 1 183 ? -4.803 11.428 -3.815 1.00 93.44 183 VAL A O 1
ATOM 1524 N N . ASP A 1 184 ? -5.389 10.235 -5.622 1.00 95.50 184 ASP A N 1
ATOM 1525 C CA . ASP A 1 184 ? -6.811 10.573 -5.560 1.00 95.50 184 ASP A CA 1
ATOM 1526 C C . ASP A 1 184 ? -7.494 10.002 -4.307 1.00 95.50 184 ASP A C 1
ATOM 1528 O O . ASP A 1 184 ? -8.245 10.705 -3.625 1.00 95.50 184 ASP A O 1
ATOM 1532 N N . ILE A 1 185 ? -7.186 8.755 -3.940 1.00 95.94 185 ILE A N 1
ATOM 1533 C CA . ILE A 1 185 ? -7.678 8.170 -2.688 1.00 95.94 185 ILE A CA 1
ATOM 1534 C C . ILE A 1 185 ? -7.151 8.977 -1.485 1.00 95.94 185 ILE A C 1
ATOM 1536 O O . ILE A 1 185 ? -7.899 9.194 -0.530 1.00 95.94 185 ILE A O 1
ATOM 1540 N N . TRP A 1 186 ? -5.903 9.479 -1.524 1.00 93.94 186 TRP A N 1
ATOM 1541 C CA . TRP A 1 186 ? -5.301 10.177 -0.369 1.00 93.94 186 TRP A CA 1
ATOM 1542 C C . TRP A 1 186 ? -5.948 11.529 -0.219 1.00 93.94 186 TRP A C 1
ATOM 1544 O O . TRP A 1 186 ? -6.258 11.953 0.887 1.00 93.94 186 TRP A O 1
ATOM 1554 N N . LYS A 1 187 ? -6.169 12.197 -1.350 1.00 94.56 187 LYS A N 1
ATOM 1555 C CA . LYS A 1 187 ? -6.866 13.467 -1.402 1.00 94.56 187 LYS A CA 1
ATOM 1556 C C . LYS A 1 187 ? -8.253 13.339 -0.772 1.00 94.56 187 LYS A C 1
ATOM 1558 O O . LYS A 1 187 ? -8.547 14.083 0.155 1.00 94.56 187 LYS A O 1
ATOM 1563 N N . ARG A 1 188 ? -9.044 12.337 -1.173 1.00 95.56 188 ARG A N 1
ATOM 1564 C CA . ARG A 1 188 ? -10.366 12.064 -0.579 1.00 95.56 188 ARG A CA 1
ATOM 1565 C C . ARG A 1 188 ? -10.294 11.764 0.921 1.00 95.56 188 ARG A C 1
ATOM 1567 O O . ARG A 1 188 ? -11.111 12.273 1.689 1.00 95.56 188 ARG A O 1
ATOM 1574 N N . TYR A 1 189 ? -9.312 10.973 1.356 1.00 95.19 189 TYR A N 1
ATOM 1575 C CA . TYR A 1 189 ? -9.081 10.710 2.779 1.00 95.19 189 TYR A CA 1
ATOM 1576 C C . TYR A 1 189 ? -8.763 11.999 3.552 1.00 95.19 189 TYR A C 1
ATOM 1578 O O . TYR A 1 189 ? -9.424 12.302 4.540 1.00 95.19 189 TYR A O 1
ATOM 1586 N N . ILE A 1 190 ? -7.775 12.771 3.098 1.00 93.12 190 ILE A N 1
ATOM 1587 C CA . ILE A 1 190 ? -7.308 13.983 3.776 1.00 93.12 190 ILE A CA 1
ATOM 1588 C C . ILE A 1 190 ? -8.413 15.038 3.815 1.00 93.12 190 ILE A C 1
ATOM 1590 O O . ILE A 1 190 ? -8.641 15.615 4.874 1.00 93.12 190 ILE A O 1
ATOM 1594 N N . GLU A 1 191 ? -9.112 15.269 2.702 1.00 95.00 191 GLU A N 1
ATOM 1595 C CA . GLU A 1 191 ? -10.208 16.241 2.619 1.00 95.00 191 GLU A CA 1
ATOM 1596 C C . GLU A 1 191 ? -11.352 15.867 3.567 1.00 95.00 191 GLU A C 1
ATOM 1598 O O . GLU A 1 191 ? -11.797 16.707 4.347 1.00 95.00 191 GLU A O 1
ATOM 1603 N N . SER A 1 192 ? -11.780 14.600 3.569 1.00 94.88 192 SER A N 1
ATOM 1604 C CA . SER A 1 192 ? -12.849 14.139 4.463 1.00 94.88 192 SER A CA 1
ATOM 1605 C C . SER A 1 192 ? -12.444 14.181 5.940 1.00 94.88 192 SER A C 1
ATOM 1607 O O . SER A 1 192 ? -13.214 14.633 6.785 1.00 94.88 192 SER A O 1
ATOM 1609 N N . TYR A 1 193 ? -11.208 13.791 6.256 1.00 93.12 193 TYR A N 1
ATOM 1610 C CA . TYR A 1 193 ? -10.668 13.861 7.609 1.00 93.12 193 TYR A CA 1
ATOM 1611 C C . TYR A 1 193 ? -10.534 15.311 8.100 1.00 93.12 193 TYR A C 1
ATOM 1613 O O . TYR A 1 193 ? -10.893 15.617 9.235 1.00 93.12 193 TYR A O 1
ATOM 1621 N N . GLN A 1 194 ? -10.052 16.229 7.258 1.00 92.25 194 GLN A N 1
ATOM 1622 C CA . GLN A 1 194 ? -9.951 17.651 7.597 1.00 92.25 194 GLN A CA 1
ATOM 1623 C C . GLN A 1 194 ? -11.325 18.299 7.775 1.00 92.25 194 GLN A C 1
ATOM 1625 O O . GLN A 1 194 ? -11.490 19.095 8.701 1.00 92.25 194 GLN A O 1
ATOM 1630 N N . ALA A 1 195 ? -12.306 17.940 6.941 1.00 92.00 195 ALA A N 1
ATOM 1631 C CA . ALA A 1 195 ? -13.683 18.400 7.086 1.00 92.00 195 ALA A CA 1
ATOM 1632 C C . ALA A 1 195 ? -14.259 18.003 8.453 1.00 92.00 195 ALA A C 1
ATOM 1634 O O . ALA A 1 195 ? -14.807 18.845 9.161 1.00 92.00 195 ALA A O 1
ATOM 1635 N N . TYR A 1 196 ? -14.025 16.766 8.887 1.00 91.25 196 TYR A N 1
ATOM 1636 C CA . TYR A 1 196 ? -14.401 16.338 10.229 1.00 91.25 196 TYR A CA 1
ATOM 1637 C C . TYR A 1 196 ? -13.661 17.119 11.329 1.00 91.25 196 TYR A C 1
ATOM 1639 O O . TYR A 1 196 ? -14.288 17.714 12.200 1.00 91.25 196 TYR A O 1
ATOM 1647 N N . VAL A 1 197 ? -12.326 17.181 11.278 1.00 88.19 197 VAL A N 1
ATOM 1648 C CA . VAL A 1 197 ? -11.517 17.787 12.354 1.00 88.19 197 VAL A CA 1
ATOM 1649 C C . VAL A 1 197 ? -11.760 19.293 12.518 1.00 88.19 197 VAL A C 1
ATOM 1651 O O . VAL A 1 197 ? -11.701 19.802 13.639 1.00 88.19 197 VAL A O 1
ATOM 1654 N N . HIS A 1 198 ? -12.005 20.022 11.425 1.00 88.44 198 HIS A N 1
ATOM 1655 C CA . HIS A 1 198 ? -12.113 21.486 11.444 1.00 88.44 198 HIS A CA 1
ATOM 1656 C C . HIS A 1 198 ? -13.540 22.019 11.319 1.00 88.44 198 HIS A C 1
ATOM 1658 O O . HIS A 1 198 ? -13.799 23.137 11.769 1.00 88.44 198 HIS A O 1
ATOM 1664 N N . HIS A 1 199 ? -14.451 21.252 10.723 1.00 87.19 199 HIS A N 1
ATOM 1665 C CA . HIS A 1 199 ? -15.823 21.683 10.447 1.00 87.19 199 HIS A CA 1
ATOM 1666 C C . HIS A 1 199 ? -16.882 20.790 11.102 1.00 87.19 199 HIS A C 1
ATOM 1668 O O . HIS A 1 199 ? -18.065 21.041 10.896 1.00 87.19 199 HIS A O 1
ATOM 1674 N N . ASP A 1 200 ? -16.470 19.794 11.899 1.00 86.50 200 ASP A N 1
ATOM 1675 C CA . ASP A 1 200 ? -17.358 18.817 12.549 1.00 86.50 200 ASP A CA 1
ATOM 1676 C C . ASP A 1 200 ? -18.252 18.065 11.540 1.00 86.50 200 ASP A C 1
ATOM 1678 O O . ASP A 1 200 ? -19.337 17.578 11.856 1.00 86.50 200 ASP A O 1
ATOM 1682 N N . ASP A 1 201 ? -17.788 17.964 10.287 1.00 91.50 201 ASP A N 1
ATOM 1683 C CA . ASP A 1 201 ? -18.487 17.269 9.209 1.00 91.50 201 ASP A CA 1
ATOM 1684 C C . ASP A 1 201 ? -18.240 15.758 9.300 1.00 91.50 201 ASP A C 1
ATOM 1686 O O . ASP A 1 201 ? -17.425 15.164 8.587 1.00 91.50 201 ASP A O 1
ATOM 1690 N N . VAL A 1 202 ? -18.953 15.137 10.239 1.00 91.38 202 VAL A N 1
ATOM 1691 C CA . VAL A 1 202 ? -18.974 13.683 10.427 1.00 91.38 202 VAL A CA 1
ATOM 1692 C C . VAL A 1 202 ? -19.435 12.978 9.154 1.00 91.38 202 VAL A C 1
ATOM 1694 O O . VAL A 1 202 ? -18.910 11.922 8.822 1.00 91.38 202 VAL A O 1
ATOM 1697 N N . GLU A 1 203 ? -20.400 13.537 8.421 1.00 92.88 203 GLU A N 1
ATOM 1698 C CA . GLU A 1 203 ? -21.041 12.842 7.302 1.00 92.88 203 GLU A CA 1
ATOM 1699 C C . GLU A 1 203 ? -20.066 12.578 6.157 1.00 92.88 203 GLU A C 1
ATOM 1701 O O . GLU A 1 203 ? -20.017 11.454 5.645 1.00 92.88 203 GLU A O 1
ATOM 1706 N N . THR A 1 204 ? -19.240 13.568 5.814 1.00 93.75 204 THR A N 1
ATOM 1707 C CA . THR A 1 204 ? -18.207 13.423 4.783 1.00 93.75 204 THR A CA 1
ATOM 1708 C C . THR A 1 204 ? -17.157 12.378 5.179 1.00 93.75 204 THR A C 1
ATOM 1710 O O . THR A 1 204 ? -16.784 11.533 4.357 1.00 93.75 204 THR A O 1
ATOM 1713 N N . PHE A 1 205 ? -16.707 12.363 6.439 1.00 94.31 205 PHE A N 1
ATOM 1714 C CA . PHE A 1 205 ? -15.725 11.375 6.898 1.00 94.31 205 PHE A CA 1
ATOM 1715 C C . PHE A 1 205 ? -16.315 9.965 7.023 1.00 94.31 205 PHE A C 1
ATOM 1717 O O . PHE A 1 205 ? -15.721 9.003 6.535 1.00 94.31 205 PHE A O 1
ATOM 1724 N N . SER A 1 206 ? -17.525 9.820 7.565 1.00 92.25 206 SER A N 1
ATOM 1725 C CA . SER A 1 206 ? -18.241 8.540 7.602 1.00 92.25 206 SER A CA 1
ATOM 1726 C C . SER A 1 206 ? -18.492 7.984 6.198 1.00 92.25 206 SER A C 1
ATOM 1728 O O . SER A 1 206 ? -18.399 6.773 5.992 1.00 92.25 206 SER A O 1
ATOM 1730 N N . ALA A 1 207 ? -18.786 8.841 5.212 1.00 93.62 207 ALA A N 1
ATOM 1731 C CA . ALA A 1 207 ? -18.949 8.423 3.821 1.00 93.62 207 ALA A CA 1
ATOM 1732 C C . ALA A 1 207 ? -17.653 7.836 3.242 1.00 93.62 207 ALA A C 1
ATOM 1734 O O . ALA A 1 207 ? -17.702 6.783 2.602 1.00 93.62 207 ALA A O 1
ATOM 1735 N N . PHE A 1 208 ? -16.497 8.449 3.524 1.00 95.38 208 PHE A N 1
ATOM 1736 C CA . PHE A 1 208 ? -15.197 7.868 3.182 1.00 95.38 208 PHE A CA 1
ATOM 1737 C C . PHE A 1 208 ? -14.980 6.521 3.888 1.00 95.38 208 PHE A C 1
ATOM 1739 O O . PHE A 1 208 ? -14.595 5.539 3.247 1.00 95.38 208 PHE A O 1
ATOM 1746 N N . LEU A 1 209 ? -15.281 6.438 5.190 1.00 94.31 209 LEU A N 1
ATOM 1747 C CA . LEU A 1 209 ? -15.087 5.215 5.971 1.00 94.31 209 LEU A CA 1
ATOM 1748 C C . LEU A 1 209 ? -15.884 4.025 5.426 1.00 94.31 209 LEU A C 1
ATOM 1750 O O . LEU A 1 209 ? -15.355 2.919 5.404 1.00 94.31 209 LEU A O 1
ATOM 1754 N N . ARG A 1 210 ? -17.093 4.230 4.892 1.00 92.62 210 ARG A N 1
ATOM 1755 C CA . ARG A 1 210 ? -17.873 3.155 4.243 1.00 92.62 210 ARG A CA 1
ATOM 1756 C C . ARG A 1 210 ? -17.157 2.535 3.033 1.00 92.62 210 ARG A C 1
ATOM 1758 O O . ARG A 1 210 ? -17.291 1.339 2.795 1.00 92.62 210 ARG A O 1
ATOM 1765 N N . GLY A 1 211 ? -16.372 3.320 2.290 1.00 93.06 211 GLY A N 1
ATOM 1766 C CA . GLY A 1 211 ? -15.545 2.850 1.167 1.00 93.06 211 GLY A CA 1
ATOM 1767 C C . GLY A 1 211 ? -14.132 2.401 1.562 1.00 93.06 211 GLY A C 1
ATOM 1768 O O . GLY A 1 211 ? -13.388 1.877 0.730 1.00 93.06 211 GLY A O 1
ATOM 1769 N N . CYS A 1 212 ? -13.753 2.581 2.830 1.00 93.62 212 CYS A N 1
ATOM 1770 C CA . CYS A 1 212 ? -12.381 2.443 3.312 1.00 93.62 212 CYS A CA 1
ATOM 1771 C C . CYS A 1 212 ? -11.783 1.059 3.058 1.00 93.62 212 CYS A C 1
ATOM 1773 O O . CYS A 1 212 ? -10.617 0.967 2.698 1.00 93.62 212 CYS A O 1
ATOM 1775 N N . ASN A 1 213 ? -12.567 -0.019 3.162 1.00 94.62 213 ASN A N 1
ATOM 1776 C CA . ASN A 1 213 ? -12.048 -1.357 2.875 1.00 94.62 213 ASN A CA 1
ATOM 1777 C C . ASN A 1 213 ? -11.605 -1.491 1.407 1.00 94.62 213 ASN A C 1
ATOM 1779 O O . ASN A 1 213 ? -10.491 -1.925 1.138 1.00 94.62 213 ASN A O 1
ATOM 1783 N N . SER A 1 214 ? -12.428 -1.050 0.450 1.00 95.38 214 SER A N 1
ATOM 1784 C CA . SER A 1 214 ? -12.049 -1.096 -0.970 1.00 95.38 214 SER A CA 1
ATOM 1785 C C . SER A 1 214 ? -10.809 -0.252 -1.249 1.00 95.38 214 SER A C 1
ATOM 1787 O O . SER A 1 214 ? -9.954 -0.669 -2.028 1.00 95.38 214 SER A O 1
ATOM 1789 N N . HIS A 1 215 ? -10.704 0.916 -0.611 1.00 96.44 215 HIS A N 1
ATOM 1790 C CA . HIS A 1 215 ? -9.501 1.730 -0.679 1.00 96.44 215 HIS A CA 1
ATOM 1791 C C . HIS A 1 215 ? -8.313 0.956 -0.114 1.00 96.44 215 HIS A C 1
ATOM 1793 O O . HIS A 1 215 ? -7.385 0.674 -0.851 1.00 96.44 215 HIS A O 1
ATOM 1799 N N . TYR A 1 216 ? -8.370 0.497 1.131 1.00 96.25 216 TYR A N 1
ATOM 1800 C CA . TYR A 1 216 ? -7.302 -0.258 1.781 1.00 96.25 216 TYR A CA 1
ATOM 1801 C C . TYR A 1 216 ? -6.714 -1.381 0.906 1.00 96.25 216 TYR A C 1
ATOM 1803 O O . TYR A 1 216 ? -5.501 -1.417 0.700 1.00 96.25 216 TYR A O 1
ATOM 1811 N N . TRP A 1 217 ? -7.557 -2.228 0.309 1.00 96.69 217 TRP A N 1
ATOM 1812 C CA . TRP A 1 217 ? -7.109 -3.286 -0.606 1.00 96.69 217 TRP A CA 1
ATOM 1813 C C . TRP A 1 217 ? -6.430 -2.744 -1.864 1.00 96.69 217 TRP A C 1
ATOM 1815 O O . TRP A 1 217 ? -5.340 -3.188 -2.226 1.00 96.69 217 TRP A O 1
ATOM 1825 N N . ARG A 1 218 ? -7.040 -1.746 -2.509 1.00 96.50 218 ARG A N 1
ATOM 1826 C CA . ARG A 1 218 ? -6.498 -1.157 -3.738 1.00 96.50 218 ARG A CA 1
ATOM 1827 C C . ARG A 1 218 ? -5.128 -0.516 -3.519 1.00 96.50 218 ARG A C 1
ATOM 1829 O O . ARG A 1 218 ? -4.255 -0.559 -4.381 1.00 96.50 218 ARG A O 1
ATOM 1836 N N . LEU A 1 219 ? -4.931 0.065 -2.348 1.00 96.88 219 LEU A N 1
ATOM 1837 C CA . LEU A 1 219 ? -3.703 0.755 -1.986 1.00 96.88 219 LEU A CA 1
ATOM 1838 C C . LEU A 1 219 ? -2.563 -0.175 -1.676 1.00 96.88 219 LEU A C 1
ATOM 1840 O O . LEU A 1 219 ? -1.452 0.074 -2.132 1.00 96.88 219 LEU A O 1
ATOM 1844 N N . ALA A 1 220 ? -2.849 -1.254 -0.958 1.00 95.94 220 ALA A N 1
ATOM 1845 C CA . ALA A 1 220 ? -1.885 -2.314 -0.749 1.00 95.94 220 ALA A CA 1
ATOM 1846 C C . ALA A 1 220 ? -1.409 -2.899 -2.084 1.00 95.94 220 ALA A C 1
ATOM 1848 O O . ALA A 1 220 ? -0.217 -3.118 -2.266 1.00 95.94 220 ALA A O 1
ATOM 1849 N N . GLU A 1 221 ? -2.328 -3.111 -3.032 1.00 94.62 221 GLU A N 1
ATOM 1850 C CA . GLU A 1 221 ? -1.999 -3.630 -4.359 1.00 94.62 221 GLU A CA 1
ATOM 1851 C C . GLU A 1 221 ? -1.058 -2.678 -5.113 1.00 94.62 221 GLU A C 1
ATOM 1853 O O . GLU A 1 221 ? -0.008 -3.097 -5.608 1.00 94.62 221 GLU A O 1
ATOM 1858 N N . ILE A 1 222 ? -1.412 -1.390 -5.179 1.00 95.44 222 ILE A N 1
ATOM 1859 C CA . ILE A 1 222 ? -0.597 -0.373 -5.852 1.00 95.44 222 ILE A CA 1
ATOM 1860 C C . ILE A 1 222 ? 0.763 -0.242 -5.160 1.00 95.44 222 ILE A C 1
ATOM 1862 O O . ILE A 1 222 ? 1.794 -0.345 -5.823 1.00 95.44 222 ILE A O 1
ATOM 1866 N N . LEU A 1 223 ? 0.793 -0.057 -3.837 1.00 94.88 223 LEU A N 1
ATOM 1867 C CA . LEU A 1 223 ? 2.040 0.090 -3.086 1.00 94.88 223 LEU A CA 1
ATOM 1868 C C . LEU A 1 223 ? 2.923 -1.144 -3.213 1.00 94.88 223 LEU A C 1
ATOM 1870 O O . LEU A 1 223 ? 4.096 -0.996 -3.541 1.00 94.88 223 LEU A O 1
ATOM 1874 N N . GLY A 1 224 ? 2.362 -2.346 -3.083 1.00 93.94 224 GLY A N 1
ATOM 1875 C CA . GLY A 1 224 ? 3.095 -3.592 -3.276 1.00 93.94 224 GLY A CA 1
ATOM 1876 C C . GLY A 1 224 ? 3.736 -3.674 -4.663 1.00 93.94 224 GLY A C 1
ATOM 1877 O O . GLY A 1 224 ? 4.917 -4.004 -4.783 1.00 93.94 224 GLY A O 1
ATOM 1878 N N . LYS A 1 225 ? 3.018 -3.286 -5.727 1.00 94.19 225 LYS A N 1
ATOM 1879 C CA . LYS A 1 225 ? 3.592 -3.197 -7.084 1.00 94.19 225 LYS A CA 1
ATOM 1880 C C . LYS A 1 225 ? 4.737 -2.187 -7.164 1.00 94.19 225 LYS A C 1
ATOM 1882 O O . LYS A 1 225 ? 5.773 -2.469 -7.774 1.00 94.19 225 LYS A O 1
ATOM 1887 N N . LEU A 1 226 ? 4.593 -1.014 -6.553 1.00 94.31 226 LEU A N 1
ATOM 1888 C CA . LEU A 1 226 ? 5.642 0.010 -6.547 1.00 94.31 226 LEU A CA 1
ATOM 1889 C C . LEU A 1 226 ? 6.880 -0.443 -5.755 1.00 94.31 226 LEU A C 1
ATOM 1891 O O . LEU A 1 226 ? 8.005 -0.297 -6.233 1.00 94.31 226 LEU A O 1
ATOM 1895 N N . GLU A 1 227 ? 6.693 -1.063 -4.595 1.00 93.75 227 GLU A N 1
ATOM 1896 C CA . GLU A 1 227 ? 7.772 -1.625 -3.782 1.00 93.75 227 GLU A CA 1
ATOM 1897 C C . GLU A 1 227 ? 8.537 -2.715 -4.526 1.00 93.75 227 GLU A C 1
ATOM 1899 O O . GLU A 1 227 ? 9.763 -2.646 -4.633 1.00 93.75 227 GLU A O 1
ATOM 1904 N N . GLN A 1 228 ? 7.828 -3.682 -5.116 1.00 94.44 228 GLN A N 1
ATOM 1905 C CA . GLN A 1 228 ? 8.449 -4.747 -5.903 1.00 94.44 228 GLN A CA 1
ATOM 1906 C C . GLN A 1 228 ? 9.192 -4.194 -7.122 1.00 94.44 228 GLN A C 1
ATOM 1908 O O . GLN A 1 228 ? 10.271 -4.683 -7.467 1.00 94.44 228 GLN A O 1
ATOM 1913 N N . THR A 1 229 ? 8.685 -3.121 -7.733 1.00 95.31 229 THR A N 1
ATOM 1914 C CA . THR A 1 229 ? 9.387 -2.407 -8.810 1.00 95.31 229 THR A CA 1
ATOM 1915 C C . THR A 1 229 ? 10.713 -1.843 -8.323 1.00 95.31 229 THR A C 1
ATOM 1917 O O . THR A 1 229 ? 11.744 -2.050 -8.964 1.00 95.31 229 THR A O 1
ATOM 1920 N N . LEU A 1 230 ? 10.714 -1.164 -7.174 1.00 95.56 230 LEU A N 1
ATOM 1921 C CA . LEU A 1 230 ? 11.922 -0.580 -6.598 1.00 95.56 230 LEU A CA 1
ATOM 1922 C C . LEU A 1 230 ? 12.928 -1.640 -6.152 1.00 95.56 230 LEU A C 1
ATOM 1924 O O . LEU A 1 230 ? 14.124 -1.465 -6.381 1.00 95.56 230 LEU A O 1
ATOM 1928 N N . LEU A 1 231 ? 12.469 -2.730 -5.536 1.00 94.88 231 LEU A N 1
ATOM 1929 C CA . LEU A 1 231 ? 13.320 -3.852 -5.138 1.00 94.88 231 LEU A CA 1
ATOM 1930 C C . LEU A 1 231 ? 13.970 -4.503 -6.358 1.00 94.88 231 LEU A C 1
ATOM 1932 O O . LEU A 1 231 ? 15.190 -4.676 -6.388 1.00 94.88 231 LEU A O 1
ATOM 1936 N N . THR A 1 232 ? 13.172 -4.782 -7.389 1.00 95.25 232 THR A N 1
ATOM 1937 C CA . THR A 1 232 ? 13.657 -5.330 -8.659 1.00 95.25 232 THR A CA 1
ATOM 1938 C C . THR A 1 232 ? 14.672 -4.377 -9.287 1.00 95.25 232 THR A C 1
ATOM 1940 O O . THR A 1 232 ? 15.785 -4.780 -9.613 1.00 95.25 232 THR A O 1
ATOM 1943 N N . TRP A 1 233 ? 14.352 -3.087 -9.386 1.00 95.25 233 TRP A N 1
ATOM 1944 C CA . TRP A 1 233 ? 15.268 -2.087 -9.930 1.00 95.25 233 TRP A CA 1
ATOM 1945 C C . TRP A 1 233 ? 16.598 -2.048 -9.172 1.00 95.25 233 TRP A C 1
ATOM 1947 O O . TRP A 1 233 ? 17.658 -2.150 -9.793 1.00 95.25 233 TRP A O 1
ATOM 1957 N N . LYS A 1 234 ? 16.564 -1.973 -7.836 1.00 94.44 234 LYS A N 1
ATOM 1958 C CA . LYS A 1 234 ? 17.765 -1.981 -6.985 1.00 94.44 234 LYS A CA 1
ATOM 1959 C C . LYS A 1 234 ? 18.589 -3.257 -7.176 1.00 94.44 234 LYS A C 1
ATOM 1961 O O . LYS A 1 234 ? 19.814 -3.178 -7.213 1.00 94.44 234 LYS A O 1
ATOM 1966 N N . LEU A 1 235 ? 17.947 -4.417 -7.329 1.00 94.69 235 LEU A N 1
ATOM 1967 C CA . LEU A 1 235 ? 18.626 -5.698 -7.543 1.00 94.69 235 LEU A CA 1
ATOM 1968 C C . LEU A 1 235 ? 19.347 -5.744 -8.897 1.00 94.69 235 LEU A C 1
ATOM 1970 O O . LEU A 1 235 ? 20.530 -6.081 -8.951 1.00 94.69 235 LEU A O 1
ATOM 1974 N N . PHE A 1 236 ? 18.655 -5.374 -9.976 1.00 93.81 236 PHE A N 1
ATOM 1975 C CA . PHE A 1 236 ? 19.208 -5.413 -11.333 1.00 93.81 236 PHE A CA 1
ATOM 1976 C C . PHE A 1 236 ? 20.286 -4.349 -11.557 1.00 93.81 236 PHE A C 1
ATOM 1978 O O . PHE A 1 236 ? 21.243 -4.589 -12.291 1.00 93.81 236 PHE A O 1
ATOM 1985 N N . THR A 1 237 ? 20.175 -3.193 -10.897 1.00 92.12 237 THR A N 1
ATOM 1986 C CA . THR A 1 237 ? 21.126 -2.080 -11.049 1.00 92.12 237 THR A CA 1
ATOM 1987 C C . THR A 1 237 ? 22.241 -2.059 -10.006 1.00 92.12 237 THR A C 1
ATOM 1989 O O . THR A 1 237 ? 23.157 -1.249 -10.131 1.00 92.12 237 THR A O 1
ATOM 1992 N N . ARG A 1 238 ? 22.244 -2.971 -9.019 1.00 91.50 238 ARG A N 1
ATOM 1993 C CA . ARG A 1 238 ? 23.201 -2.970 -7.891 1.00 91.50 238 ARG A CA 1
ATOM 1994 C C . ARG A 1 238 ? 24.667 -2.852 -8.314 1.00 91.50 238 ARG A C 1
ATOM 1996 O O . ARG A 1 238 ? 25.449 -2.194 -7.639 1.00 91.50 238 ARG A O 1
ATOM 2003 N N . ASN A 1 239 ? 25.027 -3.499 -9.421 1.00 90.69 239 ASN A N 1
ATOM 2004 C CA . ASN A 1 239 ? 26.399 -3.548 -9.932 1.00 90.69 239 ASN A CA 1
ATOM 2005 C C . ASN A 1 239 ? 26.646 -2.562 -11.094 1.00 90.69 239 ASN A C 1
ATOM 2007 O O . ASN A 1 239 ? 27.722 -2.565 -11.686 1.00 90.69 239 ASN A O 1
ATOM 2011 N N . TYR A 1 240 ? 25.656 -1.735 -11.437 1.00 84.88 240 TYR A N 1
ATOM 2012 C CA . TYR A 1 240 ? 25.657 -0.836 -12.590 1.00 84.88 240 TYR A CA 1
ATOM 2013 C C . TYR A 1 240 ? 25.374 0.594 -12.111 1.00 84.88 240 TYR A C 1
ATOM 2015 O O . TYR A 1 240 ? 24.278 1.119 -12.287 1.00 84.88 240 TYR A O 1
ATOM 2023 N N . PHE A 1 241 ? 26.367 1.207 -11.454 1.00 76.50 241 PHE A N 1
ATOM 2024 C CA . PHE A 1 241 ? 26.308 2.545 -10.845 1.00 76.50 241 PHE A CA 1
ATOM 2025 C C . PHE A 1 241 ? 25.856 3.641 -11.830 1.00 76.50 241 PHE A C 1
ATOM 2027 O O . PHE A 1 241 ? 26.691 4.275 -12.469 1.00 76.50 241 PHE A O 1
ATOM 2034 N N . ASN A 1 242 ? 24.545 3.880 -11.946 1.00 76.56 242 ASN A N 1
ATOM 2035 C CA . ASN A 1 242 ? 23.953 4.832 -12.899 1.00 76.56 242 ASN A CA 1
ATOM 2036 C C . ASN A 1 242 ? 24.458 4.636 -14.341 1.00 76.56 242 ASN A C 1
ATOM 2038 O O . ASN A 1 242 ? 24.723 5.598 -15.056 1.00 76.56 242 ASN A O 1
ATOM 2042 N N . MET A 1 243 ? 24.638 3.383 -14.755 1.00 84.62 243 MET A N 1
ATOM 2043 C CA . MET A 1 243 ? 24.992 3.043 -16.130 1.00 84.62 243 MET A CA 1
ATOM 2044 C C . MET A 1 243 ? 23.829 2.314 -16.807 1.00 84.62 243 MET A C 1
ATOM 2046 O O . MET A 1 243 ? 23.084 1.605 -16.122 1.00 84.62 243 MET A O 1
ATOM 2050 N N . PRO A 1 244 ? 23.696 2.425 -18.144 1.00 88.94 244 PRO A N 1
ATOM 2051 C CA . PRO A 1 244 ? 22.789 1.574 -18.898 1.00 88.94 244 PRO A CA 1
ATOM 2052 C C . PRO A 1 244 ? 23.083 0.095 -18.629 1.00 88.94 244 PRO A C 1
ATOM 2054 O O . PRO A 1 244 ? 24.247 -0.323 -18.595 1.00 88.94 244 PRO A O 1
ATOM 2057 N N . LEU A 1 245 ? 22.030 -0.702 -18.457 1.00 92.81 245 LEU A N 1
ATOM 2058 C CA . LEU A 1 245 ? 22.170 -2.149 -18.316 1.00 92.81 245 LEU A CA 1
ATOM 2059 C C . LEU A 1 245 ? 22.585 -2.778 -19.661 1.00 92.81 245 LEU A C 1
ATOM 2061 O O . LEU A 1 245 ? 22.170 -2.294 -20.718 1.00 92.81 245 LEU A O 1
ATOM 2065 N N . PRO A 1 246 ? 23.363 -3.876 -19.652 1.00 93.62 246 PRO A N 1
ATOM 2066 C CA . PRO A 1 246 ? 23.545 -4.703 -20.841 1.00 93.62 246 PRO A CA 1
ATOM 2067 C C . PRO A 1 246 ? 22.196 -5.206 -21.357 1.00 93.62 246 PRO A C 1
ATOM 2069 O O . PRO A 1 246 ? 21.325 -5.544 -20.549 1.00 93.62 246 PRO A O 1
ATOM 2072 N N . HIS A 1 247 ? 22.037 -5.315 -22.676 1.00 92.06 247 HIS A N 1
ATOM 2073 C CA . HIS A 1 247 ? 20.769 -5.674 -23.319 1.00 92.06 247 HIS A CA 1
ATOM 2074 C C . HIS A 1 247 ? 20.057 -6.864 -22.667 1.00 92.06 247 HIS A C 1
ATOM 2076 O O . HIS A 1 247 ? 18.904 -6.742 -22.265 1.00 92.06 247 HIS A O 1
ATOM 2082 N N . PHE A 1 248 ? 20.755 -7.987 -22.480 1.00 92.12 248 PHE A N 1
ATOM 2083 C CA . PHE A 1 248 ? 20.170 -9.183 -21.869 1.00 92.12 248 PHE A CA 1
ATOM 2084 C C . PHE A 1 248 ? 19.598 -8.911 -20.464 1.00 92.12 248 PHE A C 1
ATOM 2086 O O . PHE A 1 248 ? 18.456 -9.262 -20.180 1.00 92.12 248 PHE A O 1
ATOM 2093 N N . ARG A 1 249 ? 20.350 -8.203 -19.609 1.00 93.94 249 ARG A N 1
ATOM 2094 C CA . ARG A 1 249 ? 19.912 -7.846 -18.248 1.00 93.94 249 ARG A CA 1
ATOM 2095 C C . ARG A 1 249 ? 18.744 -6.867 -18.247 1.00 93.94 249 ARG A C 1
ATOM 2097 O O . ARG A 1 249 ? 17.860 -6.978 -17.403 1.00 93.94 249 ARG A O 1
ATOM 2104 N N . LEU A 1 250 ? 18.741 -5.915 -19.177 1.00 93.12 250 LEU A N 1
ATOM 2105 C CA . LEU A 1 250 ? 17.644 -4.965 -19.331 1.00 93.12 250 LEU A CA 1
ATOM 2106 C C . LEU A 1 250 ? 16.346 -5.674 -19.738 1.00 93.12 250 LEU A C 1
ATOM 2108 O O . LEU A 1 250 ? 15.285 -5.367 -19.205 1.00 93.12 250 LEU A O 1
ATOM 2112 N N . MET A 1 251 ? 16.432 -6.655 -20.639 1.00 93.31 251 MET A N 1
ATOM 2113 C CA . MET A 1 251 ? 15.269 -7.434 -21.064 1.00 93.31 251 MET A CA 1
ATOM 2114 C C . MET A 1 251 ? 14.736 -8.338 -19.948 1.00 93.31 251 MET A C 1
ATOM 2116 O O . MET A 1 251 ? 13.522 -8.416 -19.778 1.00 93.31 251 MET A O 1
ATOM 2120 N N . GLU A 1 252 ? 15.605 -8.968 -19.149 1.00 94.62 252 GLU A N 1
ATOM 2121 C CA . GLU A 1 252 ? 15.191 -9.696 -17.937 1.00 94.62 252 GLU A CA 1
ATOM 2122 C C . GLU A 1 252 ? 14.460 -8.772 -16.955 1.00 94.62 252 GLU A C 1
ATOM 2124 O O . GLU A 1 252 ? 13.379 -9.103 -16.467 1.00 94.62 252 GLU A O 1
ATOM 2129 N N . PHE A 1 253 ? 15.021 -7.586 -16.710 1.00 94.56 253 PHE A N 1
ATOM 2130 C CA . PHE A 1 253 ? 14.414 -6.576 -15.853 1.00 94.56 253 PHE A CA 1
ATOM 2131 C C . PHE A 1 253 ? 13.019 -6.169 -16.353 1.00 94.56 253 PHE A C 1
ATOM 2133 O O . PHE A 1 253 ? 12.048 -6.178 -15.596 1.00 94.56 253 PHE A O 1
ATOM 2140 N N . TYR A 1 254 ? 12.891 -5.874 -17.647 1.00 94.19 254 TYR A N 1
ATOM 2141 C CA . TYR A 1 254 ? 11.617 -5.519 -18.266 1.00 94.19 254 TYR A CA 1
ATOM 2142 C C . TYR A 1 254 ? 10.612 -6.663 -18.302 1.00 94.19 254 TYR A C 1
ATOM 2144 O O . TYR A 1 254 ? 9.423 -6.407 -18.139 1.00 94.19 254 TYR A O 1
ATOM 2152 N N . ALA A 1 255 ? 11.049 -7.915 -18.431 1.00 93.38 255 ALA A N 1
ATOM 2153 C CA . ALA A 1 255 ? 10.156 -9.063 -18.323 1.00 93.38 255 ALA A CA 1
ATOM 2154 C C . ALA A 1 255 ? 9.519 -9.159 -16.926 1.00 93.38 255 ALA A C 1
ATOM 2156 O O . ALA A 1 255 ? 8.326 -9.447 -16.818 1.00 93.38 255 ALA A O 1
ATOM 2157 N N . VAL A 1 256 ? 10.281 -8.866 -15.865 1.00 94.94 256 VAL A N 1
ATOM 2158 C CA . VAL A 1 256 ? 9.745 -8.810 -14.495 1.00 94.94 256 VAL A CA 1
ATOM 2159 C C . VAL A 1 256 ? 8.760 -7.651 -14.347 1.00 94.94 256 VAL A C 1
ATOM 2161 O O . VAL A 1 256 ? 7.647 -7.862 -13.869 1.00 94.94 256 VAL A O 1
ATOM 2164 N N . LEU A 1 257 ? 9.119 -6.446 -14.807 1.00 94.38 257 LEU A N 1
ATOM 2165 C CA . LEU A 1 257 ? 8.217 -5.291 -14.726 1.00 94.38 257 LEU A CA 1
ATOM 2166 C C . LEU A 1 257 ? 6.940 -5.477 -15.542 1.00 94.38 257 LEU A C 1
ATOM 2168 O O . LEU A 1 257 ? 5.877 -5.049 -15.101 1.00 94.38 257 LEU A O 1
ATOM 2172 N N . LYS A 1 258 ? 7.033 -6.141 -16.699 1.00 93.12 258 LYS A N 1
ATOM 2173 C CA . LYS A 1 258 ? 5.871 -6.492 -17.510 1.00 93.12 258 LYS A CA 1
ATOM 2174 C C . LYS A 1 258 ? 4.893 -7.328 -16.694 1.00 93.12 258 LYS A C 1
ATOM 2176 O O . LYS A 1 258 ? 3.764 -6.903 -16.537 1.00 93.12 258 LYS A O 1
ATOM 2181 N N . ARG A 1 259 ? 5.341 -8.440 -16.103 1.00 92.75 259 ARG A N 1
ATOM 2182 C CA . ARG A 1 259 ? 4.483 -9.324 -15.287 1.00 92.75 259 ARG A CA 1
ATOM 2183 C C . ARG A 1 259 ? 3.887 -8.631 -14.062 1.00 92.75 259 ARG A C 1
ATOM 2185 O O . ARG A 1 259 ? 2.823 -9.015 -13.597 1.00 92.75 259 ARG A O 1
ATOM 2192 N N . LEU A 1 260 ? 4.597 -7.649 -13.512 1.00 92.81 260 LEU A N 1
ATOM 2193 C CA . LEU A 1 260 ? 4.167 -6.933 -12.316 1.00 92.81 260 LEU A CA 1
ATOM 2194 C C . LEU A 1 260 ? 3.072 -5.893 -12.603 1.00 92.81 260 LEU A C 1
ATOM 2196 O O . LEU A 1 260 ? 2.175 -5.704 -11.781 1.00 92.81 260 LEU A O 1
ATOM 2200 N N . HIS A 1 261 ? 3.158 -5.204 -13.745 1.00 91.88 261 HIS A N 1
ATOM 2201 C CA . HIS A 1 261 ? 2.304 -4.050 -14.064 1.00 91.88 261 HIS A CA 1
ATOM 2202 C C . HIS A 1 261 ? 1.277 -4.303 -15.160 1.00 91.88 261 HIS A C 1
ATOM 2204 O O . HIS A 1 261 ? 0.214 -3.685 -15.144 1.00 91.88 261 HIS A O 1
ATOM 2210 N N . LEU A 1 262 ? 1.606 -5.171 -16.111 1.00 85.88 262 LEU A N 1
ATOM 2211 C CA . LEU A 1 262 ? 0.806 -5.465 -17.291 1.00 85.88 262 LEU A CA 1
ATOM 2212 C C . LEU A 1 262 ? 0.262 -6.887 -17.128 1.00 85.88 262 LEU A C 1
ATOM 2214 O O . LEU A 1 262 ? 1.020 -7.854 -17.067 1.00 85.88 262 LEU A O 1
ATOM 2218 N N . SER A 1 263 ? -1.055 -6.990 -16.981 1.00 69.19 263 SER A N 1
ATOM 2219 C CA . SER A 1 263 ? -1.801 -8.246 -16.907 1.00 69.19 263 SER A CA 1
ATOM 2220 C C . SER A 1 263 ? -1.459 -9.177 -18.077 1.00 69.19 263 SER A C 1
ATOM 2222 O O . SER A 1 263 ? -1.220 -8.719 -19.193 1.00 69.19 263 SER A O 1
ATOM 2224 N N . ASP A 1 264 ? -1.509 -10.495 -17.856 1.00 53.66 264 ASP A N 1
ATOM 2225 C CA . ASP A 1 264 ? -1.360 -11.485 -18.938 1.00 53.66 264 ASP A CA 1
ATOM 2226 C C . ASP A 1 264 ? -2.472 -11.374 -20.008 1.00 53.66 264 ASP A C 1
ATOM 2228 O O . ASP A 1 264 ? -2.286 -11.847 -21.128 1.00 53.66 264 ASP A O 1
ATOM 2232 N N . GLU A 1 265 ? -3.595 -10.703 -19.708 1.00 51.06 265 GLU A N 1
ATOM 2233 C CA . GLU A 1 265 ? -4.674 -10.413 -20.671 1.00 51.06 265 GLU A CA 1
ATOM 2234 C C . GLU A 1 265 ? -4.236 -9.479 -21.819 1.00 51.06 265 GLU A C 1
ATOM 2236 O O . GLU A 1 265 ? -4.824 -9.526 -22.897 1.00 51.06 265 GLU A O 1
ATOM 2241 N N . ASP A 1 266 ? -3.150 -8.714 -21.644 1.00 43.78 266 ASP A N 1
ATOM 2242 C CA . ASP A 1 266 ? -2.604 -7.786 -22.648 1.00 43.78 266 ASP A CA 1
ATOM 2243 C C . ASP A 1 266 ? -1.420 -8.379 -23.446 1.00 43.78 266 ASP A C 1
ATOM 2245 O O . ASP A 1 266 ? -0.690 -7.677 -24.155 1.00 43.78 266 ASP A O 1
ATOM 2249 N N . MET A 1 267 ? -1.178 -9.691 -23.349 1.00 37.69 267 MET A N 1
ATOM 2250 C CA . MET A 1 267 ? -0.152 -10.367 -24.146 1.00 37.69 267 MET A CA 1
ATOM 2251 C C . MET A 1 267 ? -0.691 -10.690 -25.551 1.00 37.69 267 MET A C 1
ATOM 2253 O O . MET A 1 267 ? -1.512 -11.601 -25.683 1.00 37.69 267 MET A O 1
ATOM 2257 N N . PRO A 1 268 ? -0.197 -10.064 -26.644 1.00 37.62 268 PRO A N 1
ATOM 2258 C CA . PRO A 1 268 ? -0.359 -10.677 -27.955 1.00 37.62 268 PRO A CA 1
ATOM 2259 C C . PRO A 1 268 ? 0.305 -12.050 -27.883 1.00 37.62 268 PRO A C 1
ATOM 2261 O O . PRO A 1 268 ? 1.468 -12.148 -27.481 1.00 37.62 268 PRO A O 1
ATOM 2264 N N . ALA A 1 269 ? -0.459 -13.094 -28.215 1.00 33.66 269 ALA A N 1
ATOM 2265 C CA . ALA A 1 269 ? -0.027 -14.481 -28.163 1.00 33.66 269 ALA A CA 1
ATOM 2266 C C . ALA A 1 269 ? 1.389 -14.611 -28.737 1.00 33.66 269 ALA A C 1
ATOM 2268 O O . ALA A 1 269 ? 1.608 -14.492 -29.945 1.00 33.66 269 ALA A O 1
ATOM 2269 N N . ILE A 1 270 ? 2.367 -14.828 -27.858 1.00 34.72 270 ILE A N 1
ATOM 2270 C CA . ILE A 1 270 ? 3.703 -15.209 -28.285 1.00 34.72 270 ILE A CA 1
ATOM 2271 C C . ILE A 1 270 ? 3.518 -16.601 -28.874 1.00 34.72 270 ILE A C 1
ATOM 2273 O O . ILE A 1 270 ? 3.228 -17.554 -28.151 1.00 34.72 270 ILE A O 1
ATOM 2277 N N . SER A 1 271 ? 3.607 -16.691 -30.201 1.00 36.50 271 SER A N 1
ATOM 2278 C CA . SER A 1 271 ? 3.573 -17.948 -30.938 1.00 36.50 271 SER A CA 1
ATOM 2279 C C . SER A 1 271 ? 4.482 -18.955 -30.236 1.00 36.50 271 SER A C 1
ATOM 2281 O O . SER A 1 271 ? 5.686 -18.720 -30.132 1.00 36.50 271 SER A O 1
ATOM 2283 N N . GLN A 1 272 ? 3.907 -20.066 -29.776 1.00 33.84 272 GLN A N 1
ATOM 2284 C CA . GLN A 1 272 ? 4.569 -21.155 -29.046 1.00 33.84 272 GLN A CA 1
ATOM 2285 C C . GLN A 1 272 ? 5.650 -21.906 -29.857 1.00 33.84 272 GLN A C 1
ATOM 2287 O O . GLN A 1 272 ? 6.069 -22.994 -29.480 1.00 33.84 272 GLN A O 1
ATOM 2292 N N . ASN A 1 273 ? 6.162 -21.335 -30.945 1.00 36.62 273 ASN A N 1
ATOM 2293 C CA . ASN A 1 273 ? 7.225 -21.923 -31.750 1.00 36.62 273 ASN A CA 1
ATOM 2294 C C . ASN A 1 273 ? 8.600 -21.426 -31.285 1.00 36.62 273 ASN A C 1
ATOM 2296 O O . ASN A 1 273 ? 9.236 -20.642 -31.984 1.00 36.62 273 ASN A O 1
ATOM 2300 N N . SER A 1 274 ? 9.048 -21.879 -30.110 1.00 37.69 274 SER A N 1
ATOM 2301 C CA . SER A 1 274 ? 10.490 -22.005 -29.792 1.00 37.69 274 SER A CA 1
ATOM 2302 C C . SER A 1 274 ? 10.814 -22.685 -28.453 1.00 37.69 274 SER A C 1
ATOM 2304 O O . SER A 1 274 ? 11.993 -22.848 -28.147 1.00 37.69 274 SER A O 1
ATOM 2306 N N . PHE A 1 275 ? 9.833 -23.143 -27.666 1.00 30.86 275 PHE A N 1
ATOM 2307 C CA . PHE A 1 275 ? 10.121 -24.022 -26.527 1.00 30.86 275 PHE A CA 1
ATOM 2308 C C . PHE A 1 275 ? 10.097 -25.485 -26.979 1.00 30.86 275 PHE A C 1
ATOM 2310 O O . PHE A 1 275 ? 9.062 -26.149 -26.967 1.00 30.86 275 PHE A O 1
ATOM 2317 N N . ASP A 1 276 ? 11.259 -25.967 -27.416 1.00 36.16 276 ASP A N 1
ATOM 2318 C CA . ASP A 1 276 ? 11.491 -27.379 -27.700 1.00 36.16 276 ASP A CA 1
ATOM 2319 C C . ASP A 1 276 ? 11.418 -28.183 -26.388 1.00 36.16 276 ASP A C 1
ATOM 2321 O O . ASP A 1 276 ? 12.319 -28.166 -25.547 1.00 36.16 276 ASP A O 1
ATOM 2325 N N . SER A 1 277 ? 10.283 -28.848 -26.188 1.00 35.53 277 SER A N 1
ATOM 2326 C CA . SER A 1 277 ? 9.964 -29.668 -25.014 1.00 35.53 277 SER A CA 1
ATOM 2327 C C . SER A 1 277 ? 10.665 -31.035 -25.022 1.00 35.53 277 SER A C 1
ATOM 2329 O O . SER A 1 277 ? 10.516 -31.812 -24.076 1.00 35.53 277 SER A O 1
ATOM 2331 N N . SER A 1 278 ? 11.496 -31.319 -26.032 1.00 36.25 278 SER A N 1
ATOM 2332 C CA . SER A 1 278 ? 12.303 -32.544 -26.101 1.00 36.25 278 SER A CA 1
ATOM 2333 C C . SER A 1 278 ? 13.432 -32.609 -25.060 1.00 36.25 278 SER A C 1
ATOM 2335 O O . SER A 1 278 ? 13.935 -33.695 -24.776 1.00 36.25 278 SER A O 1
ATOM 2337 N N . LEU A 1 279 ? 13.779 -31.490 -24.410 1.00 32.41 279 LEU A N 1
ATOM 2338 C CA . LEU A 1 279 ? 14.831 -31.426 -23.383 1.00 32.41 279 LEU A CA 1
ATOM 2339 C C . LEU A 1 279 ? 14.414 -31.945 -21.993 1.00 32.41 279 LEU A C 1
ATOM 2341 O O . LEU A 1 279 ? 15.263 -32.059 -21.111 1.00 32.41 279 LEU A O 1
ATOM 2345 N N . PHE A 1 280 ? 13.141 -32.303 -21.789 1.00 34.88 280 PHE A N 1
ATOM 2346 C CA . PHE A 1 280 ? 12.634 -32.808 -20.503 1.00 34.88 280 PHE A CA 1
ATOM 2347 C C . PHE A 1 280 ? 11.854 -34.126 -20.623 1.00 34.88 280 PHE A C 1
ATOM 2349 O O . PHE A 1 280 ? 10.902 -34.352 -19.880 1.00 34.88 280 PHE A O 1
ATOM 2356 N N . SER A 1 281 ? 12.261 -35.025 -21.527 1.00 34.81 281 SER A N 1
ATOM 2357 C CA . SER A 1 281 ? 11.766 -36.411 -21.516 1.00 34.81 281 SER A CA 1
ATOM 2358 C C . SER A 1 281 ? 12.660 -37.320 -20.654 1.00 34.81 281 SER A C 1
ATOM 2360 O O . SER A 1 281 ? 13.810 -37.576 -21.016 1.00 34.81 281 SER A O 1
ATOM 2362 N N . PRO A 1 282 ? 12.160 -37.852 -19.522 1.00 33.97 282 PRO A N 1
ATOM 2363 C CA . PRO A 1 282 ? 12.888 -38.793 -18.680 1.00 33.97 282 PRO A CA 1
ATOM 2364 C C . PRO A 1 282 ? 12.770 -40.215 -19.252 1.00 33.97 282 PRO A C 1
ATOM 2366 O O . PRO A 1 282 ? 11.985 -41.027 -18.770 1.00 33.97 282 PRO A O 1
ATOM 2369 N N . SER A 1 283 ? 13.533 -40.535 -20.300 1.00 39.62 283 SER A N 1
ATOM 2370 C CA . SER A 1 283 ? 13.582 -41.911 -20.827 1.00 39.62 283 SER A CA 1
ATOM 2371 C C . SER A 1 283 ? 14.926 -42.328 -21.434 1.00 39.62 283 SER A C 1
ATOM 2373 O O . SER A 1 283 ? 14.955 -43.077 -22.408 1.00 39.62 283 SER A O 1
ATOM 2375 N N . GLN A 1 284 ? 16.048 -41.906 -20.846 1.00 38.22 284 GLN A N 1
ATOM 2376 C CA . GLN A 1 284 ? 17.351 -42.540 -21.093 1.00 38.22 284 GLN A CA 1
ATOM 2377 C C . GLN A 1 284 ? 18.093 -42.791 -19.779 1.00 38.22 284 GLN A C 1
ATOM 2379 O O . GLN A 1 284 ? 19.079 -42.151 -19.439 1.00 38.22 284 GLN A O 1
ATOM 2384 N N . ALA A 1 285 ? 17.573 -43.756 -19.026 1.00 36.19 285 ALA A N 1
ATOM 2385 C CA . ALA A 1 285 ? 18.319 -44.487 -18.013 1.00 36.19 285 ALA A CA 1
ATOM 2386 C C . ALA A 1 285 ? 17.755 -45.911 -17.966 1.00 36.19 285 ALA A C 1
ATOM 2388 O O . ALA A 1 285 ? 16.906 -46.205 -17.126 1.00 36.19 285 ALA A O 1
ATOM 2389 N N . ARG A 1 286 ? 18.154 -46.743 -18.944 1.00 36.19 286 ARG A N 1
ATOM 2390 C CA . ARG A 1 286 ? 18.171 -48.224 -18.927 1.00 36.19 286 ARG A CA 1
ATOM 2391 C C . ARG A 1 286 ? 18.471 -48.770 -20.331 1.00 36.19 286 ARG A C 1
ATOM 2393 O O . ARG A 1 286 ? 17.549 -48.969 -21.116 1.00 36.19 286 ARG A O 1
ATOM 2400 N N . ALA A 1 287 ? 19.753 -48.993 -20.603 1.00 35.81 287 ALA A N 1
ATOM 2401 C CA . ALA A 1 287 ? 20.344 -50.137 -21.311 1.00 35.81 287 ALA A CA 1
ATOM 2402 C C . ALA A 1 287 ? 21.858 -49.910 -21.360 1.00 35.81 287 ALA A C 1
ATOM 2404 O O . ALA A 1 287 ? 22.257 -48.837 -21.863 1.00 35.81 287 ALA A O 1
#

pLDDT: mean 84.9, std 16.18, range [30.86, 96.88]

Radius of gyration: 24.66 Å; chains: 1; bounding box: 49×72×68 Å